Protein AF-A0A0C3FAT4-F1 (afdb_monomer)

Sequence (185 aa):
MATQSPSLSLLIMPFSQPWWWARSAAPLMAAMSAYARTSLLSGPGGTLHTRGQPSISVNASCLSEFSWMNNGKGQSPCVVAAWEEEPCASSTWNIVALPPGFQYDPPNSTEANPCSCSWATYNLFAACTVCQSSTDFVSWGDWQYNCGEFVSDTTYFPSDKNFTLPSETSIPFWAGTNHVERCHF

Secondary structure (DSSP, 8-state):
---PPPPP---PPP----TT----PPPP---------------S-----------EEE-----GGGGGG--TTS--HHHHHHHHHGGG-SS-EEEPPPPTT--PPPP-TTT--TTTTSHHHHHHHHHHHHHTT---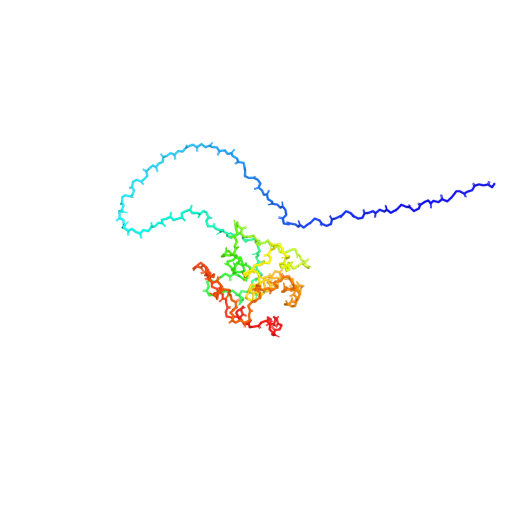---HHHHGGGTGGG--SS-SSSGGGT----TT----HHHHS-TTS----

Radius of gyration: 22.56 Å; Cα contacts (8 Å, |Δi|>4): 245; chains: 1; bounding box: 56×94×41 Å

Nearest PDB structures (foldseek):
  2f1z-assembly1_A  TM=3.822E-01  e=4.609E+00  Homo sapiens

Solvent-accessible surface area (backbone atoms only — not comparable to full-atom values): 11901 Å² total; per-residue (Å²): 143,86,82,82,86,85,82,87,76,89,79,80,80,81,78,86,73,73,89,79,74,79,74,76,79,82,80,91,78,89,83,88,82,90,78,86,76,87,76,89,77,92,74,90,87,73,87,81,73,81,60,86,67,49,41,69,45,72,67,48,65,64,47,77,92,45,55,83,61,32,22,99,83,73,40,45,30,48,54,41,32,36,50,52,36,32,74,70,40,95,44,69,37,74,43,70,58,67,61,88,78,35,57,70,80,54,47,46,80,88,61,41,37,44,33,66,26,11,49,22,36,47,43,18,46,43,46,32,20,44,30,51,75,13,89,48,60,72,51,68,73,64,36,46,64,47,23,70,88,32,50,59,94,85,45,39,52,42,52,92,74,74,47,66,82,54,90,91,59,61,84,38,71,77,29,52,49,71,72,88,56,71,91,79,124

pLDDT: mean 78.16, std 22.48, range [30.03, 97.88]

Foldseek 3Di:
DDDDDDDDDDDDDDDDDDPPPPPDDDDDDDDDDDDDDDDDDDDPDDPPPPPVQAAEAEPQDFDPVLQVCAAPLSHALRRQLQQLCRLVDPHHHYHHHDDEQDFDAAADLVRQALSSQAQLSLLSRQRSCVRSVHPDHDQNCRNCVNNVPSHDPPFNGVVVVVGDGDPSDDRHPLSRDDSPDPNPD

Organism: Piloderma croceum (strain F 1598) (NCBI:txid765440)

Structure (mmCIF, N/CA/C/O backbone):
data_AF-A0A0C3FAT4-F1
#
_entry.id   AF-A0A0C3FAT4-F1
#
loop_
_atom_site.group_PDB
_atom_site.id
_atom_site.type_symbol
_atom_site.label_atom_id
_atom_site.label_alt_id
_atom_site.label_comp_id
_atom_site.label_asym_id
_atom_site.label_entity_id
_atom_site.label_seq_id
_atom_site.pdbx_PDB_ins_code
_atom_site.Cartn_x
_atom_site.Cartn_y
_atom_site.Cartn_z
_atom_site.occupancy
_atom_site.B_iso_or_equiv
_atom_site.auth_seq_id
_atom_site.auth_comp_id
_atom_site.auth_asym_id
_atom_site.auth_atom_id
_atom_site.pdbx_PDB_model_num
ATOM 1 N N . MET A 1 1 ? -42.300 -57.443 -9.303 1.00 44.38 1 MET A N 1
ATOM 2 C CA . MET A 1 1 ? -40.842 -57.207 -9.361 1.00 44.38 1 MET A CA 1
ATOM 3 C C . MET A 1 1 ? -40.567 -56.166 -10.429 1.00 44.38 1 MET A C 1
ATOM 5 O O . MET A 1 1 ? -40.596 -56.509 -11.599 1.00 44.38 1 MET A O 1
ATOM 9 N N . ALA A 1 2 ? -40.406 -54.909 -10.019 1.00 43.62 2 ALA A N 1
ATOM 10 C CA . ALA A 1 2 ? -39.767 -53.830 -10.775 1.00 43.62 2 ALA A CA 1
ATOM 11 C C . ALA A 1 2 ? -39.798 -52.580 -9.884 1.00 43.62 2 ALA A C 1
ATOM 13 O O . ALA A 1 2 ? -40.845 -51.958 -9.733 1.00 43.62 2 ALA A O 1
ATOM 14 N N . THR A 1 3 ? -38.674 -52.234 -9.265 1.00 39.12 3 THR A N 1
ATOM 15 C CA . THR A 1 3 ? -38.480 -50.926 -8.626 1.00 39.12 3 THR A CA 1
ATOM 16 C C . THR A 1 3 ? -37.128 -50.389 -9.066 1.00 39.12 3 THR A C 1
ATOM 18 O O . THR A 1 3 ? -36.115 -51.079 -8.977 1.00 39.12 3 THR A O 1
ATOM 21 N N . GLN A 1 4 ? -37.193 -49.193 -9.640 1.00 40.56 4 GLN A N 1
ATOM 22 C CA . GLN A 1 4 ? -36.189 -48.505 -10.442 1.00 40.56 4 GLN A CA 1
ATOM 23 C C . GLN A 1 4 ? -35.146 -47.797 -9.562 1.00 40.56 4 GLN A C 1
ATOM 25 O O . GLN A 1 4 ? -35.477 -47.304 -8.484 1.00 40.56 4 GLN A O 1
ATOM 30 N N . SER A 1 5 ? -33.906 -47.725 -10.051 1.00 51.53 5 SER A N 1
ATOM 31 C CA . SER A 1 5 ? -32.827 -46.875 -9.525 1.00 51.53 5 SER A CA 1
ATOM 32 C C . SER A 1 5 ? -33.100 -45.386 -9.770 1.00 51.53 5 SER A C 1
ATOM 34 O O . SER A 1 5 ? -33.621 -45.050 -10.834 1.00 51.53 5 SER A O 1
ATOM 36 N N . PRO A 1 6 ? -32.640 -44.472 -8.896 1.00 48.84 6 PRO A N 1
ATOM 37 C CA . PRO A 1 6 ? -32.445 -43.080 -9.266 1.00 48.84 6 PRO A CA 1
ATOM 38 C C . PRO A 1 6 ? -30.981 -42.805 -9.649 1.00 48.84 6 PRO A C 1
ATOM 40 O O . PRO A 1 6 ? -30.046 -43.112 -8.907 1.00 48.84 6 PRO A O 1
ATOM 43 N N . SER A 1 7 ? -30.815 -42.220 -10.836 1.00 45.38 7 SER A N 1
ATOM 44 C CA . SER A 1 7 ? -29.575 -41.645 -11.363 1.00 45.38 7 SER A CA 1
ATOM 45 C C . SER A 1 7 ? -29.059 -40.492 -10.503 1.00 45.38 7 SER A C 1
ATOM 47 O O . SER A 1 7 ? -29.829 -39.639 -10.064 1.00 45.38 7 SER A O 1
ATOM 49 N N . LEU A 1 8 ? -27.732 -40.434 -10.356 1.00 43.28 8 LEU A N 1
ATOM 50 C CA . LEU A 1 8 ? -26.998 -39.259 -9.898 1.00 43.28 8 LEU A CA 1
ATOM 51 C C . LEU A 1 8 ? -27.232 -38.081 -10.854 1.00 43.28 8 LEU A C 1
ATOM 53 O O . LEU A 1 8 ? -26.930 -38.173 -12.044 1.00 43.28 8 LEU A O 1
ATOM 57 N N . SER A 1 9 ? -27.676 -36.948 -10.317 1.00 48.16 9 SER A N 1
ATOM 58 C CA . SER A 1 9 ? -27.546 -35.648 -10.973 1.00 48.16 9 SER A CA 1
ATOM 59 C C . SER A 1 9 ? -26.493 -34.833 -10.232 1.00 48.16 9 SER A C 1
ATOM 61 O O . SER A 1 9 ? -26.724 -34.362 -9.120 1.00 48.16 9 SER A O 1
ATOM 63 N N . LEU A 1 10 ? -25.323 -34.692 -10.864 1.00 43.28 10 LEU A N 1
ATOM 64 C CA . LEU A 1 10 ? -24.366 -33.633 -10.563 1.00 43.28 10 LEU A CA 1
ATOM 65 C C . LEU A 1 10 ? -25.061 -32.284 -10.786 1.00 43.28 10 LEU A C 1
ATOM 67 O O . LEU A 1 10 ? -25.412 -31.956 -11.919 1.00 43.28 10 LEU A O 1
ATOM 71 N N . LEU A 1 11 ? -25.219 -31.494 -9.726 1.00 41.97 11 LEU A N 1
ATOM 72 C CA . LEU A 1 11 ? -25.480 -30.065 -9.849 1.00 41.97 11 LEU A CA 1
ATOM 73 C C . LEU A 1 11 ? -24.164 -29.318 -9.658 1.00 41.97 11 LEU A C 1
ATOM 75 O O . LEU A 1 11 ? -23.594 -29.243 -8.573 1.00 41.97 11 LEU A O 1
ATOM 79 N N . ILE A 1 12 ? -23.693 -28.822 -10.794 1.00 44.69 12 ILE A N 1
ATOM 80 C CA . ILE A 1 12 ? -22.596 -27.885 -10.982 1.00 44.69 12 ILE A CA 1
ATOM 81 C C . ILE A 1 12 ? -22.926 -26.606 -10.201 1.00 44.69 12 ILE A C 1
ATOM 83 O O . ILE A 1 12 ? -23.960 -25.982 -10.440 1.00 44.69 12 ILE A O 1
ATOM 87 N N . MET A 1 13 ? -22.056 -26.221 -9.266 1.00 38.00 13 MET A N 1
ATOM 88 C CA . MET A 1 13 ? -22.108 -24.904 -8.629 1.00 38.00 13 MET A CA 1
ATOM 89 C C . MET A 1 13 ? -21.767 -23.827 -9.671 1.00 38.00 13 MET A C 1
ATOM 91 O O . MET A 1 13 ? -20.767 -23.976 -10.380 1.00 38.00 13 MET A O 1
ATOM 95 N N . PRO A 1 14 ? -22.552 -22.744 -9.797 1.00 43.31 14 PRO A N 1
ATOM 96 C CA . PRO A 1 14 ? -22.180 -21.641 -10.660 1.00 43.31 14 PRO A CA 1
ATOM 97 C C . PRO A 1 14 ? -21.071 -20.817 -9.994 1.00 43.31 14 PRO A C 1
ATOM 99 O O . PRO A 1 14 ? -21.211 -20.341 -8.872 1.00 43.31 14 PRO A O 1
ATOM 102 N N . PHE A 1 15 ? -19.971 -20.697 -10.732 1.00 40.50 15 PHE A N 1
ATOM 103 C CA . PHE A 1 15 ? -18.922 -19.683 -10.673 1.00 40.50 15 PHE A CA 1
ATOM 104 C C . PHE A 1 15 ? -19.215 -18.473 -9.769 1.00 40.50 15 PHE A C 1
ATOM 106 O O . PHE A 1 15 ? -20.064 -17.634 -10.075 1.00 40.50 15 PHE A O 1
ATOM 113 N N . SER A 1 16 ? -18.409 -18.349 -8.716 1.00 43.66 16 SER A N 1
ATOM 114 C CA . SER A 1 16 ? -18.110 -17.104 -8.015 1.00 43.66 16 SER A CA 1
ATOM 115 C C . SER A 1 16 ? -17.660 -16.040 -9.020 1.00 43.66 16 SER A C 1
ATOM 117 O O . SER A 1 16 ? -16.562 -16.114 -9.571 1.00 43.66 16 SER A O 1
ATOM 119 N N . GLN A 1 17 ? -18.528 -15.071 -9.290 1.00 38.16 17 GLN A N 1
ATOM 120 C CA . GLN A 1 17 ? -18.185 -13.879 -10.057 1.00 38.16 17 GLN A CA 1
ATOM 121 C C . GLN A 1 17 ? -17.366 -12.943 -9.149 1.00 38.16 17 GLN A C 1
ATOM 123 O O . GLN A 1 17 ? -17.866 -12.584 -8.080 1.00 38.16 17 GLN A O 1
ATOM 128 N N . PRO A 1 18 ? -16.145 -12.532 -9.529 1.00 42.38 18 PRO A N 1
ATOM 129 C CA . PRO A 1 18 ? -15.399 -11.518 -8.793 1.00 42.38 18 PRO A CA 1
ATOM 130 C C . PRO A 1 18 ? -16.159 -10.190 -8.825 1.00 42.38 18 PRO A C 1
ATOM 132 O O . PRO A 1 18 ? -16.583 -9.735 -9.881 1.00 42.38 18 PRO A O 1
ATOM 135 N N . TRP A 1 19 ? -16.350 -9.546 -7.683 1.00 45.94 19 TRP A N 1
ATOM 136 C CA . TRP A 1 19 ? -17.193 -8.353 -7.512 1.00 45.94 19 TRP A CA 1
ATOM 137 C C . TRP A 1 19 ? -16.618 -7.064 -8.142 1.00 45.94 19 TRP A C 1
ATOM 139 O O . TRP A 1 19 ? -17.183 -5.987 -7.969 1.00 45.94 19 TRP A O 1
ATOM 149 N N . TRP A 1 20 ? -15.548 -7.155 -8.937 1.00 50.25 20 TRP A N 1
ATOM 150 C CA . TRP A 1 20 ? -14.913 -6.022 -9.616 1.00 50.25 20 TRP A CA 1
ATOM 151 C C . TRP A 1 20 ? -15.420 -5.744 -11.050 1.00 50.25 20 TRP A C 1
ATOM 153 O O . TRP A 1 20 ? -14.941 -4.811 -11.693 1.00 50.25 20 TRP A O 1
ATOM 163 N N . TRP A 1 21 ? -16.423 -6.467 -11.576 1.00 41.00 21 TRP A N 1
ATOM 164 C CA . TRP A 1 21 ? -16.933 -6.227 -12.946 1.00 41.00 21 TRP A CA 1
ATOM 165 C C . TRP A 1 21 ? -17.935 -5.070 -13.109 1.00 41.00 21 TRP A C 1
ATOM 167 O O . TRP A 1 21 ? -18.478 -4.898 -14.201 1.00 41.00 21 TRP A O 1
ATOM 177 N N . ALA A 1 22 ? -18.147 -4.201 -12.117 1.00 30.03 22 ALA A N 1
ATOM 178 C CA . ALA A 1 22 ? -18.966 -2.997 -12.306 1.00 30.03 22 ALA A CA 1
ATOM 179 C C . ALA A 1 22 ? -18.225 -1.900 -13.110 1.00 30.03 22 ALA A C 1
ATOM 181 O O . ALA A 1 22 ? -18.013 -0.782 -12.646 1.00 30.03 22 ALA A O 1
ATOM 182 N N . ARG A 1 23 ? -17.850 -2.205 -14.361 1.00 42.22 23 ARG A N 1
ATOM 183 C CA . ARG A 1 23 ? -17.560 -1.202 -15.393 1.00 42.22 23 ARG A CA 1
ATOM 184 C C . ARG A 1 23 ? -18.874 -0.511 -15.751 1.00 42.22 23 ARG A C 1
ATOM 186 O O . ARG A 1 23 ? -19.615 -0.976 -16.614 1.00 42.22 23 ARG A O 1
ATOM 193 N N . SER A 1 24 ? -19.168 0.606 -15.097 1.00 44.22 24 SER A N 1
ATOM 194 C CA . SER A 1 24 ? -20.259 1.481 -15.524 1.00 44.22 24 SER A CA 1
ATOM 195 C C . SER A 1 24 ? -19.882 2.153 -16.843 1.00 44.22 24 SER A C 1
ATOM 197 O O . SER A 1 24 ? -19.027 3.035 -16.896 1.00 44.22 24 SER A O 1
ATOM 199 N N . ALA A 1 25 ? -20.533 1.715 -17.919 1.00 38.47 25 ALA A N 1
ATOM 200 C CA . ALA A 1 25 ? -20.620 2.453 -19.167 1.00 38.47 25 ALA A CA 1
ATOM 201 C C . ALA A 1 25 ? -21.249 3.834 -18.901 1.00 38.47 25 ALA A C 1
ATOM 203 O O . ALA A 1 25 ? -22.346 3.931 -18.351 1.00 38.47 25 ALA A O 1
ATOM 204 N N . ALA A 1 26 ? -20.551 4.904 -19.280 1.00 38.25 26 ALA A N 1
ATOM 205 C CA . ALA A 1 26 ? -21.067 6.267 -19.215 1.00 38.25 26 ALA A CA 1
ATOM 206 C C . ALA A 1 26 ? -22.167 6.483 -20.276 1.00 38.25 26 ALA A C 1
ATOM 208 O O . ALA A 1 26 ? -21.950 6.128 -21.439 1.00 38.25 26 ALA A O 1
ATOM 209 N N . PRO A 1 27 ? -23.318 7.102 -19.948 1.00 40.22 27 PRO A N 1
ATOM 210 C CA . PRO A 1 27 ? -24.243 7.571 -20.964 1.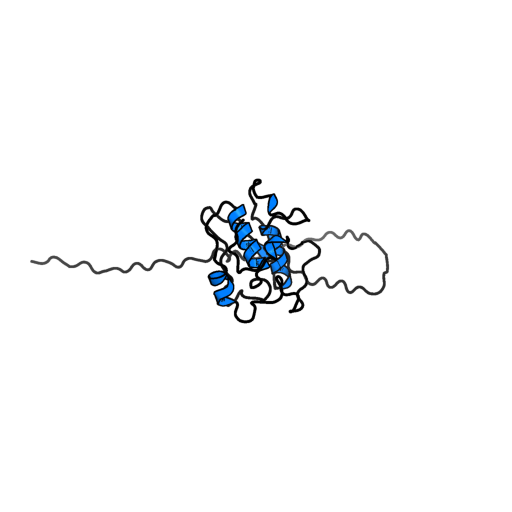00 40.22 27 PRO A CA 1
ATOM 211 C C . PRO A 1 27 ? -23.819 8.951 -21.490 1.00 40.22 27 PRO A C 1
ATOM 213 O O . PRO A 1 27 ? -23.618 9.906 -20.741 1.00 40.22 27 PRO A O 1
ATOM 216 N N . LEU A 1 28 ? -23.719 9.036 -22.816 1.00 45.72 28 LEU A N 1
ATOM 217 C CA . LEU A 1 28 ? -23.699 10.265 -23.606 1.00 45.72 28 LEU A CA 1
ATOM 218 C C . LEU A 1 28 ? -24.973 11.085 -23.345 1.00 45.72 28 LEU A C 1
ATOM 220 O O . LEU A 1 28 ? -26.054 10.634 -23.713 1.00 45.72 28 LEU A O 1
ATOM 224 N N . MET A 1 29 ? -24.849 12.312 -22.830 1.00 45.53 29 MET A N 1
ATOM 225 C CA . MET A 1 29 ? -25.779 13.400 -23.159 1.00 45.53 29 MET A CA 1
ATOM 226 C C . MET A 1 29 ? -25.046 14.741 -23.236 1.00 45.53 29 MET A C 1
ATOM 228 O O . MET A 1 29 ? -24.366 15.172 -22.310 1.00 45.53 29 MET A O 1
ATOM 232 N N . ALA A 1 30 ? -25.205 15.381 -24.389 1.00 40.12 30 ALA A N 1
ATOM 233 C CA . ALA A 1 30 ? -24.791 16.739 -24.688 1.00 40.12 30 ALA A CA 1
ATOM 234 C C . ALA A 1 30 ? -25.774 17.766 -24.100 1.00 40.12 30 ALA A C 1
ATOM 236 O O . ALA A 1 30 ? -26.975 17.520 -24.121 1.00 40.12 30 ALA A O 1
ATOM 237 N N . ALA A 1 31 ? -25.282 18.941 -23.693 1.00 38.25 31 ALA A N 1
ATOM 238 C CA . ALA A 1 31 ? -25.793 20.247 -24.138 1.00 38.25 31 ALA A CA 1
ATOM 239 C C . ALA A 1 31 ? -24.945 21.402 -23.572 1.00 38.25 31 ALA A C 1
ATOM 241 O O . ALA A 1 31 ? -24.415 21.348 -22.468 1.00 38.25 31 ALA A O 1
ATOM 242 N N . MET A 1 32 ? -24.814 22.436 -24.395 1.00 45.94 32 MET A N 1
ATOM 243 C CA . MET A 1 32 ? -23.936 23.598 -24.284 1.00 45.94 32 MET A CA 1
ATOM 244 C C . MET A 1 32 ? -24.373 24.600 -23.205 1.00 45.94 32 MET A C 1
ATOM 246 O O . MET A 1 32 ? -25.559 24.886 -23.082 1.00 45.94 32 MET A O 1
ATOM 250 N N . SER A 1 33 ? -23.411 25.270 -22.561 1.00 47.31 33 SER A N 1
ATOM 251 C CA . SER A 1 33 ? -23.498 26.724 -22.355 1.00 47.31 33 SER A CA 1
ATOM 252 C C . SER A 1 33 ? -22.109 27.311 -22.101 1.00 47.31 33 SER A C 1
ATOM 254 O O . SER A 1 33 ? -21.455 27.020 -21.100 1.00 47.31 33 SER A O 1
ATOM 256 N N . ALA A 1 34 ? -21.634 28.099 -23.063 1.00 47.19 34 ALA A N 1
ATOM 257 C CA . ALA A 1 34 ? -20.355 28.782 -23.011 1.00 47.19 34 ALA A CA 1
ATOM 258 C C . ALA A 1 34 ? -20.483 30.066 -22.182 1.00 47.19 34 ALA A C 1
ATOM 260 O O . ALA A 1 34 ? -21.136 31.016 -22.605 1.00 47.19 34 ALA A O 1
ATOM 261 N N . TYR A 1 35 ? -19.780 30.130 -21.054 1.00 50.53 35 TYR A N 1
ATOM 262 C CA . TYR A 1 35 ? -19.329 31.402 -20.498 1.00 50.53 35 TYR A CA 1
ATOM 263 C C . TYR A 1 35 ? -17.808 31.419 -20.546 1.00 50.53 35 TYR A C 1
ATOM 265 O O . TYR A 1 35 ? -17.122 30.914 -19.660 1.00 50.53 35 TYR A O 1
A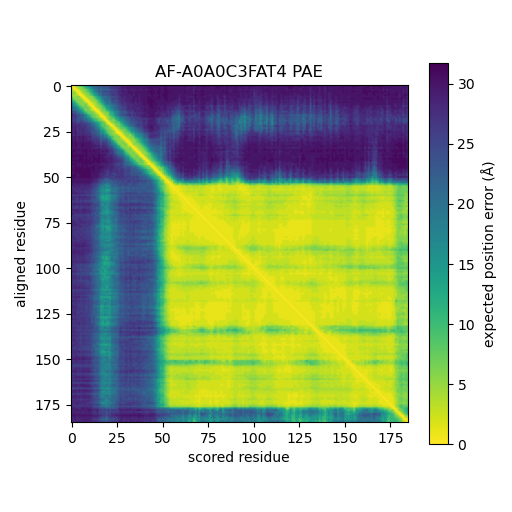TOM 273 N N . ALA A 1 36 ? -17.285 31.994 -21.627 1.00 42.69 36 ALA A N 1
ATOM 274 C CA . ALA A 1 36 ? -15.886 32.360 -21.724 1.00 42.69 36 ALA A CA 1
ATOM 275 C C . ALA A 1 36 ? -15.596 33.431 -20.662 1.00 42.69 36 ALA A C 1
ATOM 277 O O . ALA A 1 36 ? -15.994 34.586 -20.806 1.00 42.69 36 ALA A O 1
ATOM 278 N N . ARG A 1 37 ? -14.911 33.052 -19.580 1.00 54.81 37 ARG A N 1
ATOM 279 C CA . ARG A 1 37 ? -14.170 34.013 -18.765 1.00 54.81 37 ARG A CA 1
ATOM 280 C C . ARG A 1 37 ? -12.754 34.072 -19.310 1.00 54.81 37 ARG A C 1
ATOM 282 O O . ARG A 1 37 ? -11.965 33.148 -19.153 1.00 54.81 37 ARG A O 1
ATOM 289 N N . THR A 1 38 ? -12.476 35.164 -20.004 1.00 47.56 38 THR A N 1
ATOM 290 C CA . THR A 1 38 ? -11.148 35.594 -20.419 1.00 47.56 38 THR A CA 1
ATOM 291 C C . THR A 1 38 ? -10.280 35.791 -19.179 1.00 47.56 38 THR A C 1
ATOM 293 O O . THR A 1 38 ? -10.395 36.794 -18.479 1.00 47.56 38 THR A O 1
ATOM 296 N N . SER A 1 39 ? -9.385 34.843 -18.919 1.00 52.44 39 SER A N 1
ATOM 297 C CA . SER A 1 39 ? -8.216 35.061 -18.072 1.00 52.44 39 SER A CA 1
ATOM 298 C C . SER A 1 39 ? -6.985 34.951 -18.959 1.00 52.44 39 SER A C 1
ATOM 300 O O . SER A 1 39 ? -6.446 33.877 -19.200 1.00 52.44 39 SER A O 1
ATOM 302 N N . LEU A 1 40 ? -6.592 36.102 -19.502 1.00 53.81 40 LEU A N 1
ATOM 303 C CA . LEU A 1 40 ? -5.251 36.329 -20.019 1.00 53.81 40 LEU A CA 1
ATOM 304 C C . LEU A 1 40 ? -4.292 36.220 -18.836 1.00 53.81 40 LEU A C 1
ATOM 306 O O . LEU A 1 40 ? -4.445 36.998 -17.904 1.00 53.81 40 LEU A O 1
ATOM 310 N N . LEU A 1 41 ? -3.329 35.303 -18.887 1.00 47.97 41 LEU A N 1
ATOM 311 C CA . LEU A 1 41 ? -1.999 35.474 -18.298 1.00 47.97 41 LEU A CA 1
ATOM 312 C C . LEU A 1 41 ? -1.060 34.457 -18.955 1.00 47.97 41 LEU A C 1
ATOM 314 O O . LEU A 1 41 ? -1.120 33.253 -18.722 1.00 47.97 41 LEU A O 1
ATOM 318 N N . SER A 1 42 ? -0.232 34.988 -19.846 1.00 54.62 42 SER A N 1
ATOM 319 C CA . SER A 1 42 ? 0.831 34.300 -20.562 1.00 54.62 42 SER A CA 1
ATOM 320 C C . SER A 1 42 ? 1.964 33.932 -19.599 1.00 54.62 42 SER A C 1
ATOM 322 O O . SER A 1 42 ? 2.556 34.817 -18.986 1.00 54.62 42 SER A O 1
ATOM 324 N N . GLY A 1 43 ? 2.301 32.646 -19.507 1.00 49.75 43 GLY A N 1
ATOM 325 C CA . GLY A 1 43 ? 3.544 32.152 -18.912 1.00 49.75 43 GLY A CA 1
ATOM 326 C C . GLY A 1 43 ? 4.243 31.210 -19.900 1.00 49.75 43 GLY A C 1
ATOM 327 O O . GLY A 1 43 ? 3.557 30.402 -20.531 1.00 49.75 43 GLY A O 1
ATOM 328 N N . PRO A 1 44 ? 5.567 31.310 -20.109 1.00 56.88 44 PRO A N 1
ATOM 329 C CA . PRO A 1 44 ? 6.266 30.461 -21.060 1.00 56.88 44 PRO A CA 1
ATOM 330 C C . PRO A 1 44 ? 6.593 29.104 -20.422 1.00 56.88 44 PRO A C 1
ATOM 332 O O . PRO A 1 44 ? 7.208 29.043 -19.363 1.00 56.88 44 PRO A O 1
ATOM 335 N N . GLY A 1 45 ? 6.230 28.018 -21.107 1.00 51.47 45 GLY A N 1
ATOM 336 C CA . GLY A 1 45 ? 6.855 26.708 -20.899 1.00 51.47 45 GLY A CA 1
ATOM 337 C C . GLY A 1 45 ? 6.252 25.831 -19.802 1.00 51.47 45 GLY A C 1
ATOM 338 O O . GLY A 1 45 ? 6.958 25.405 -18.897 1.00 51.47 45 GLY A O 1
ATOM 339 N N . GLY A 1 46 ? 4.972 25.487 -19.925 1.00 42.44 46 GLY A N 1
ATOM 340 C CA . GLY A 1 46 ? 4.392 24.348 -19.220 1.00 42.44 46 GLY A CA 1
ATOM 341 C C . GLY A 1 46 ? 3.399 23.650 -20.132 1.00 42.44 46 GLY A C 1
ATOM 342 O O . GLY A 1 46 ? 2.303 24.155 -20.358 1.00 42.44 46 GLY A O 1
ATOM 343 N N . THR A 1 47 ? 3.788 22.517 -20.710 1.00 44.06 47 THR A N 1
ATOM 344 C CA . THR A 1 47 ? 2.870 21.641 -21.437 1.00 44.06 47 THR A CA 1
ATOM 345 C C . THR A 1 47 ? 1.834 21.142 -20.429 1.00 44.06 47 THR A C 1
ATOM 347 O O . THR A 1 47 ? 2.131 20.249 -19.641 1.00 44.06 47 THR A O 1
ATOM 350 N N . LEU A 1 48 ? 0.634 21.734 -20.401 1.00 46.38 48 LEU A N 1
ATOM 351 C CA . LEU A 1 48 ? -0.500 21.161 -19.677 1.00 46.38 48 LEU A CA 1
ATOM 352 C C . LEU A 1 48 ? -0.884 19.879 -20.415 1.00 46.38 48 LEU A C 1
ATOM 354 O O . LEU A 1 48 ? -1.695 19.883 -21.340 1.00 46.38 48 LEU A O 1
ATOM 358 N N . HIS A 1 49 ? -0.246 18.779 -20.039 1.00 43.78 49 HIS A N 1
ATOM 359 C CA . HIS A 1 49 ? -0.599 17.462 -20.525 1.00 43.78 49 HIS A CA 1
ATOM 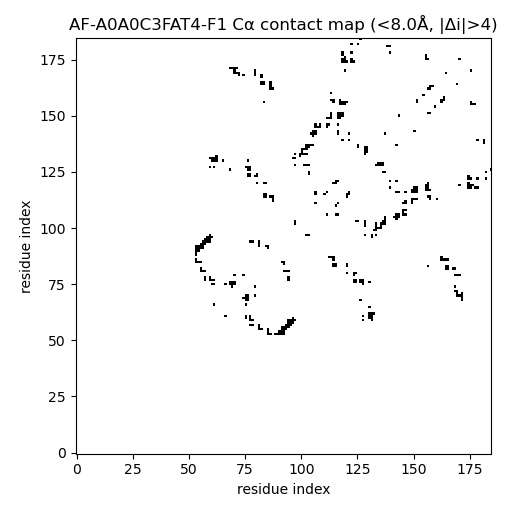360 C C . HIS A 1 49 ? -1.857 17.033 -19.781 1.00 43.78 49 HIS A C 1
ATOM 362 O O . HIS A 1 49 ? -1.795 16.291 -18.810 1.00 43.78 49 HIS A O 1
ATOM 368 N N . THR A 1 50 ? -3.024 17.509 -20.216 1.00 48.09 50 THR A N 1
ATOM 369 C CA . THR A 1 50 ? -4.312 16.946 -19.786 1.00 48.09 50 THR A CA 1
ATOM 370 C C . THR A 1 50 ? -4.517 15.597 -20.484 1.00 48.09 50 THR A C 1
ATOM 372 O O . THR A 1 50 ? -5.481 15.375 -21.209 1.00 48.09 50 THR A O 1
ATOM 375 N N . ARG A 1 51 ? -3.580 14.660 -20.296 1.00 52.06 51 ARG A N 1
ATOM 376 C CA . ARG A 1 51 ? -3.973 13.253 -20.279 1.00 52.06 51 ARG A CA 1
ATOM 377 C C . ARG A 1 51 ? -4.807 13.119 -19.019 1.00 52.06 51 ARG A C 1
ATOM 379 O O . ARG A 1 51 ? -4.362 13.594 -17.980 1.00 52.06 51 ARG A O 1
ATOM 386 N N . GLY A 1 52 ? -6.022 12.581 -19.124 1.00 54.78 52 GLY A N 1
ATOM 387 C CA . GLY A 1 52 ? -6.813 12.258 -17.940 1.00 54.78 52 GLY A CA 1
ATOM 388 C C . GLY A 1 52 ? -5.927 11.428 -17.025 1.00 54.78 52 GLY A C 1
ATOM 389 O O . GLY A 1 52 ? -5.615 10.290 -17.370 1.00 54.78 52 GLY A O 1
ATOM 390 N N . GLN A 1 53 ? -5.407 12.051 -15.966 1.00 57.19 53 GLN A N 1
ATOM 391 C CA . GLN A 1 53 ? -4.545 11.344 -15.041 1.00 57.19 53 GLN A CA 1
ATOM 392 C C . GLN A 1 53 ? -5.381 10.229 -14.426 1.00 57.19 53 GLN A C 1
ATOM 394 O O . GLN A 1 53 ? -6.589 10.429 -14.216 1.00 57.19 53 GLN A O 1
ATOM 399 N N . PRO A 1 54 ? -4.779 9.055 -14.191 1.00 70.94 54 PRO A N 1
ATOM 400 C CA . PRO A 1 54 ? -5.410 8.067 -13.346 1.00 70.94 54 PRO A CA 1
ATOM 401 C C . PRO A 1 54 ? -5.880 8.772 -12.065 1.00 70.94 54 PRO A C 1
ATOM 403 O O . PRO A 1 54 ? -5.228 9.654 -11.511 1.00 70.94 54 PRO A O 1
ATOM 406 N N . SER A 1 55 ? -7.121 8.506 -11.692 1.00 88.00 55 SER A N 1
ATOM 407 C CA . SER A 1 55 ? -7.730 9.079 -10.498 1.00 88.00 55 SER A CA 1
ATOM 408 C C . SER A 1 55 ? -7.966 7.973 -9.490 1.00 88.00 55 SER A C 1
ATOM 410 O O . SER A 1 55 ? -7.952 6.792 -9.833 1.00 88.00 55 SER A O 1
ATOM 412 N N . ILE A 1 56 ? -8.219 8.344 -8.244 1.00 94.44 56 ILE A N 1
ATOM 413 C CA . ILE A 1 56 ? -8.627 7.385 -7.224 1.00 94.44 56 ILE A CA 1
ATOM 414 C C . ILE A 1 56 ? -10.113 7.550 -6.908 1.00 94.44 56 ILE A C 1
ATOM 416 O O . ILE A 1 56 ? -10.658 8.656 -6.944 1.00 94.44 56 ILE A O 1
ATOM 420 N N . SER A 1 57 ? -10.772 6.449 -6.568 1.00 95.81 57 SER A N 1
ATOM 421 C CA . SER A 1 57 ? -12.108 6.432 -5.979 1.00 95.81 57 SER A CA 1
ATOM 422 C C . SER A 1 57 ? -12.093 5.531 -4.754 1.00 95.81 57 SER A C 1
ATOM 424 O O . SER A 1 57 ? -11.752 4.354 -4.847 1.00 95.81 57 SER A O 1
ATOM 426 N N . VAL A 1 58 ? -12.434 6.076 -3.589 1.00 96.75 58 VAL A N 1
ATOM 427 C CA . VAL A 1 58 ? -12.360 5.343 -2.320 1.00 96.75 58 VAL A CA 1
ATOM 428 C C . VAL A 1 58 ? -13.691 5.468 -1.597 1.00 96.75 58 VAL A C 1
ATOM 430 O O . VAL A 1 58 ? -14.112 6.568 -1.251 1.00 96.75 58 VAL A O 1
ATOM 433 N N . ASN A 1 59 ? -14.354 4.332 -1.384 1.00 96.12 59 ASN A N 1
ATOM 434 C CA . ASN A 1 59 ? -15.580 4.218 -0.585 1.00 96.12 59 ASN A CA 1
ATOM 435 C C . ASN A 1 59 ? -15.329 3.462 0.738 1.00 96.12 59 ASN A C 1
ATOM 437 O O . ASN A 1 59 ? -16.185 3.408 1.616 1.00 96.12 59 ASN A O 1
ATOM 441 N N . ALA A 1 60 ? -14.137 2.889 0.912 1.00 95.81 60 ALA A N 1
ATOM 442 C CA . ALA A 1 60 ? -13.727 2.297 2.178 1.00 95.81 60 ALA A CA 1
ATOM 443 C C . ALA A 1 60 ? -13.547 3.376 3.257 1.00 95.81 60 ALA A C 1
ATOM 445 O O . ALA A 1 60 ? -12.822 4.356 3.069 1.00 95.81 60 ALA A O 1
ATOM 446 N N . SER A 1 61 ? -14.201 3.177 4.400 1.00 94.44 61 SER A N 1
ATOM 447 C CA . SER A 1 61 ? -14.126 4.066 5.561 1.00 94.44 61 SER A CA 1
ATOM 448 C C . SER A 1 61 ? -13.571 3.303 6.755 1.00 94.44 61 SER A C 1
ATOM 450 O O . SER A 1 61 ? -14.042 2.212 7.061 1.00 94.44 61 SER A O 1
ATOM 452 N N . CYS A 1 62 ? -12.586 3.882 7.435 1.00 95.69 62 CYS A N 1
ATOM 453 C CA . CYS A 1 62 ? -12.029 3.298 8.652 1.00 95.69 62 CYS A CA 1
ATOM 454 C C . CYS A 1 62 ? -12.843 3.709 9.882 1.00 95.69 62 CYS A C 1
ATOM 456 O O . CYS A 1 62 ? -13.335 4.839 9.956 1.00 95.69 62 CYS A O 1
ATOM 458 N N . LEU A 1 63 ? -12.928 2.817 10.870 1.00 95.56 63 LEU A N 1
ATOM 459 C CA . LEU A 1 63 ? -13.486 3.150 12.178 1.00 95.56 63 LEU A CA 1
ATOM 460 C C . LEU A 1 63 ? -12.583 4.151 12.915 1.00 95.56 63 LEU A C 1
ATOM 462 O O . LEU A 1 63 ? -11.366 4.198 12.713 1.00 95.56 63 LEU A O 1
ATOM 466 N N . SER A 1 64 ? -13.189 4.978 13.767 1.00 95.44 64 SER A N 1
ATOM 467 C CA . SER A 1 64 ? -12.516 6.111 14.417 1.00 95.44 64 SER A CA 1
ATOM 468 C C . SER A 1 64 ? -11.335 5.710 15.302 1.00 95.44 64 SER A C 1
ATOM 470 O O . SER A 1 64 ? -10.359 6.447 15.397 1.00 95.44 64 SER A O 1
ATOM 472 N N . GLU A 1 65 ? -11.395 4.534 15.917 1.00 95.25 65 GLU A N 1
ATOM 473 C CA . GLU A 1 65 ? -10.344 3.964 16.759 1.00 95.25 65 GLU A CA 1
ATOM 474 C C . GLU A 1 65 ? -9.054 3.657 15.986 1.00 95.25 65 GLU A C 1
ATOM 476 O O . GLU A 1 65 ? -7.995 3.549 16.598 1.00 95.25 65 GLU A O 1
ATOM 481 N N . PHE A 1 66 ? -9.112 3.588 14.651 1.00 95.12 66 PHE A N 1
ATOM 482 C CA . PHE A 1 66 ? -7.956 3.384 13.776 1.00 95.12 66 PHE A CA 1
ATOM 483 C C . PHE A 1 66 ? -7.392 4.688 13.203 1.00 95.12 66 PHE A C 1
ATOM 485 O O . PHE A 1 66 ? -6.540 4.656 12.317 1.00 95.12 66 PHE A O 1
ATOM 492 N N . SER A 1 67 ? -7.805 5.857 13.709 1.00 95.56 67 SER A N 1
ATOM 493 C CA . SER A 1 67 ? -7.294 7.152 13.232 1.00 95.56 67 SER A CA 1
ATOM 494 C C . SER A 1 67 ? -5.780 7.311 13.396 1.00 95.56 67 SER A C 1
ATOM 496 O O . SER A 1 67 ? -5.170 8.126 12.708 1.00 95.56 67 SER A O 1
ATOM 498 N N . TRP A 1 68 ? -5.164 6.551 14.305 1.00 93.62 68 TRP A N 1
ATOM 499 C CA . TRP A 1 68 ? -3.713 6.517 14.492 1.00 93.62 68 TRP A CA 1
ATOM 500 C C . TRP A 1 68 ? -2.967 5.953 13.271 1.00 93.62 68 TRP A C 1
ATOM 502 O O . TRP A 1 68 ? -1.785 6.246 13.102 1.00 93.62 68 TRP A O 1
ATOM 512 N N . MET A 1 69 ? -3.647 5.192 12.403 1.00 94.94 69 MET A N 1
ATOM 513 C CA . MET A 1 69 ? -3.081 4.670 11.156 1.00 94.94 69 MET A CA 1
ATOM 514 C C . MET A 1 69 ? -3.040 5.720 10.037 1.00 94.94 69 MET A C 1
ATOM 516 O O . MET A 1 69 ? -2.436 5.475 8.992 1.00 94.94 69 MET A O 1
ATOM 520 N N . ASN A 1 70 ? -3.677 6.880 10.221 1.00 96.75 70 ASN A N 1
ATOM 521 C CA . ASN A 1 70 ? -3.707 7.914 9.195 1.00 96.75 70 ASN A CA 1
ATOM 522 C C . ASN A 1 70 ? -2.299 8.451 8.903 1.00 96.75 70 ASN A C 1
ATOM 524 O O . ASN A 1 70 ? -1.454 8.574 9.792 1.00 96.75 70 ASN A O 1
ATOM 528 N N . ASN A 1 71 ? -2.051 8.826 7.649 1.00 97.00 71 ASN A N 1
ATOM 529 C CA . ASN A 1 71 ? -0.798 9.481 7.285 1.00 97.00 71 ASN A CA 1
ATOM 530 C C . ASN A 1 71 ? -0.737 10.940 7.778 1.00 97.00 71 ASN A C 1
ATOM 532 O O . ASN A 1 71 ? -1.697 11.496 8.316 1.00 97.00 71 ASN A O 1
ATOM 536 N N . GLY A 1 72 ? 0.392 11.610 7.521 1.00 96.44 72 GLY A N 1
ATOM 537 C CA . GLY A 1 72 ? 0.600 13.018 7.887 1.00 96.44 72 GLY A CA 1
ATOM 538 C C . GLY A 1 72 ? -0.345 14.021 7.203 1.00 96.44 72 GLY A C 1
ATOM 539 O O . GLY A 1 72 ? -0.338 15.196 7.559 1.00 96.44 72 GLY A O 1
ATOM 540 N N . LYS A 1 73 ? -1.158 13.577 6.237 1.00 96.81 73 LYS A N 1
ATOM 541 C CA . LYS A 1 73 ? -2.203 14.365 5.567 1.00 96.81 73 LYS A CA 1
ATOM 542 C C . LYS A 1 73 ? -3.614 14.036 6.075 1.00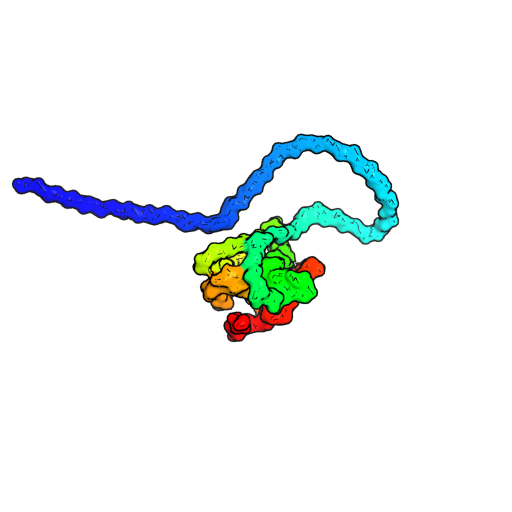 96.81 73 LYS A C 1
ATOM 544 O O . LYS A 1 73 ? -4.586 14.546 5.525 1.00 96.81 73 LYS A O 1
ATOM 549 N N . GLY A 1 74 ? -3.742 13.200 7.107 1.00 96.50 74 GLY A N 1
ATOM 550 C CA . GLY A 1 74 ? -5.031 12.789 7.667 1.00 96.50 74 GLY A CA 1
ATOM 551 C C . GLY A 1 74 ? -5.802 11.799 6.791 1.00 96.50 74 GLY A C 1
ATOM 552 O O . GLY A 1 74 ? -7.008 11.649 6.965 1.00 96.50 74 GLY A O 1
ATOM 553 N N . GLN A 1 75 ? -5.135 11.140 5.843 1.00 97.62 75 GLN A N 1
ATOM 554 C CA . GLN A 1 75 ? -5.739 10.136 4.972 1.00 97.62 75 GLN A CA 1
ATOM 555 C C . GLN A 1 75 ? -5.665 8.763 5.630 1.00 97.62 75 GLN A C 1
ATOM 557 O O . GLN A 1 75 ? -4.637 8.406 6.207 1.00 97.62 75 GLN A O 1
ATOM 562 N N . SER A 1 76 ? -6.746 7.995 5.515 1.00 97.75 76 SER A N 1
ATOM 563 C CA . SER A 1 76 ? -6.799 6.625 6.017 1.00 97.75 76 SER A CA 1
ATOM 564 C C . SER A 1 76 ? -5.895 5.685 5.213 1.00 97.75 76 SER A C 1
ATOM 566 O O . SER A 1 76 ? -5.593 5.987 4.055 1.00 97.75 76 SER A O 1
ATOM 568 N N . PRO A 1 77 ? -5.519 4.512 5.758 1.00 97.25 77 PRO A N 1
ATOM 569 C CA . PRO A 1 77 ? -4.751 3.511 5.016 1.00 97.25 77 PRO A CA 1
ATOM 570 C C . PRO A 1 77 ? -5.373 3.148 3.666 1.00 97.25 77 PRO A C 1
ATOM 572 O O . PRO A 1 77 ? -4.663 3.014 2.679 1.00 97.25 77 PRO A O 1
ATOM 575 N N . CYS A 1 78 ? -6.706 3.087 3.596 1.00 97.88 78 CYS A N 1
ATOM 576 C CA . CYS A 1 78 ? -7.438 2.848 2.355 1.00 97.88 78 CYS A CA 1
ATOM 577 C C . CYS A 1 78 ? -7.218 3.951 1.317 1.00 97.88 78 CYS A C 1
ATOM 579 O O . CYS A 1 78 ? -7.034 3.675 0.140 1.00 97.88 78 CYS A O 1
ATOM 581 N N . VAL A 1 79 ? -7.224 5.217 1.735 1.00 97.88 79 VAL A N 1
ATOM 582 C CA . VAL A 1 79 ? -6.983 6.333 0.812 1.00 97.88 79 VAL A CA 1
ATOM 583 C C . VAL A 1 79 ? -5.534 6.338 0.335 1.00 97.88 79 VAL A C 1
ATOM 585 O O . VAL A 1 79 ? -5.285 6.566 -0.846 1.00 97.88 79 VAL A O 1
ATOM 588 N N . VAL A 1 80 ? -4.581 6.060 1.225 1.00 97.88 80 VAL A N 1
ATOM 589 C CA . VAL A 1 80 ? -3.160 6.010 0.859 1.00 97.88 80 VAL A CA 1
ATOM 590 C C . VAL A 1 80 ? -2.871 4.831 -0.073 1.00 97.88 80 VAL A C 1
ATOM 592 O O . VAL A 1 80 ? -2.179 5.039 -1.062 1.00 97.88 80 VAL A O 1
ATOM 595 N N . ALA A 1 81 ? -3.463 3.651 0.160 1.00 97.00 81 ALA A N 1
ATOM 596 C CA . ALA A 1 81 ? -3.340 2.494 -0.734 1.00 97.00 81 ALA A CA 1
ATOM 597 C C . ALA A 1 81 ? -3.764 2.841 -2.167 1.00 97.00 81 ALA A C 1
ATOM 599 O O . ALA A 1 81 ? -3.061 2.525 -3.121 1.00 97.00 81 ALA A O 1
ATOM 600 N N . ALA A 1 82 ? -4.883 3.558 -2.331 1.00 96.94 82 ALA A N 1
ATOM 601 C CA . ALA A 1 82 ? -5.334 3.959 -3.659 1.00 96.94 82 ALA A CA 1
ATOM 602 C C . ALA A 1 82 ? -4.349 4.911 -4.348 1.00 96.94 82 ALA A C 1
ATOM 604 O O . ALA A 1 82 ? -4.136 4.812 -5.554 1.00 96.94 82 ALA A O 1
ATOM 605 N N . TRP A 1 83 ? -3.754 5.832 -3.588 1.00 97.12 83 TRP A N 1
ATOM 606 C CA . TRP A 1 83 ? -2.747 6.741 -4.122 1.00 97.12 83 TRP A CA 1
ATOM 607 C C . TRP A 1 83 ? -1.413 6.065 -4.442 1.00 97.12 83 TRP A C 1
ATOM 609 O O . TRP A 1 83 ? -0.696 6.567 -5.301 1.00 97.12 83 TRP A O 1
ATOM 619 N N . GLU A 1 84 ? -1.056 4.972 -3.768 1.00 95.88 84 GLU A N 1
ATOM 620 C CA . GLU A 1 84 ? 0.140 4.198 -4.116 1.00 95.88 84 GLU A CA 1
ATOM 621 C C . GLU A 1 84 ? -0.031 3.389 -5.403 1.00 95.88 84 GLU A C 1
ATOM 623 O O . GLU A 1 84 ? 0.945 3.194 -6.118 1.00 95.88 84 GLU A O 1
ATOM 628 N N . GLU A 1 85 ? -1.252 2.963 -5.725 1.00 96.00 85 GLU A N 1
ATOM 629 C CA . GLU A 1 85 ? -1.554 2.222 -6.957 1.00 96.00 85 GLU A CA 1
ATOM 630 C C . GLU A 1 85 ? -1.681 3.138 -8.186 1.00 96.00 85 GLU A C 1
ATOM 632 O O . GLU A 1 85 ? -1.390 2.729 -9.312 1.00 96.00 85 GLU A O 1
ATOM 637 N N . GLU A 1 86 ? -2.082 4.399 -7.984 1.00 94.94 86 GLU A N 1
ATOM 638 C CA . GLU A 1 86 ? -2.308 5.389 -9.050 1.00 94.94 86 GLU A CA 1
ATOM 639 C C . GLU A 1 86 ? -1.136 5.520 -10.045 1.00 94.94 86 GLU A C 1
ATOM 641 O O . GLU A 1 86 ? -1.401 5.454 -11.249 1.00 94.94 86 GLU A O 1
ATOM 646 N N . PRO A 1 87 ? 0.143 5.591 -9.619 1.00 94.50 87 PRO A N 1
ATOM 647 C CA . PRO A 1 87 ? 1.274 5.735 -10.535 1.00 94.50 87 PRO A CA 1
ATOM 648 C C . PRO A 1 87 ? 1.444 4.569 -11.515 1.00 94.50 87 PRO A C 1
ATOM 650 O O . PRO A 1 87 ? 2.042 4.747 -12.578 1.00 94.50 87 PRO A O 1
ATOM 653 N N . CYS A 1 88 ? 0.935 3.383 -11.173 1.00 93.88 88 CYS A N 1
ATOM 654 C CA . CYS A 1 88 ? 0.968 2.197 -12.026 1.00 93.88 88 CYS A CA 1
ATOM 655 C C . CYS A 1 88 ? -0.347 1.963 -12.783 1.00 93.88 88 CYS A C 1
ATOM 657 O O . CYS A 1 88 ? -0.421 1.074 -13.636 1.00 93.88 88 CYS A O 1
ATOM 659 N N . ALA A 1 89 ? -1.388 2.749 -12.506 1.00 91.31 89 ALA A N 1
ATOM 660 C CA . ALA A 1 89 ? -2.716 2.508 -13.033 1.00 91.31 89 ALA A CA 1
ATOM 661 C C . ALA A 1 89 ? -2.888 3.051 -14.464 1.00 91.31 89 ALA A C 1
ATOM 663 O O . ALA A 1 89 ? -2.511 4.171 -14.801 1.00 91.31 89 ALA A O 1
ATOM 664 N N . SER A 1 90 ? -3.546 2.270 -15.326 1.00 87.75 90 SER A N 1
ATOM 665 C CA . SER A 1 90 ? -3.979 2.724 -16.661 1.00 87.75 90 SER A CA 1
ATOM 666 C C . SER A 1 90 ? -5.366 3.383 -16.664 1.00 87.75 90 SER A C 1
ATOM 668 O O . SER A 1 90 ? -5.843 3.844 -17.701 1.00 87.75 90 SER A O 1
ATOM 670 N N . SER A 1 91 ? -6.058 3.353 -15.527 1.00 88.25 91 SER A N 1
ATOM 671 C CA . SER A 1 91 ? -7.426 3.836 -15.331 1.00 88.25 91 SER A CA 1
ATOM 672 C C . SER A 1 91 ? -7.635 4.238 -13.874 1.00 88.25 91 SER A C 1
ATOM 674 O O . SER A 1 91 ? -6.746 4.053 -13.054 1.00 88.25 91 SER A O 1
ATOM 676 N N . THR A 1 92 ? -8.821 4.746 -13.533 1.00 89.94 92 THR A N 1
ATOM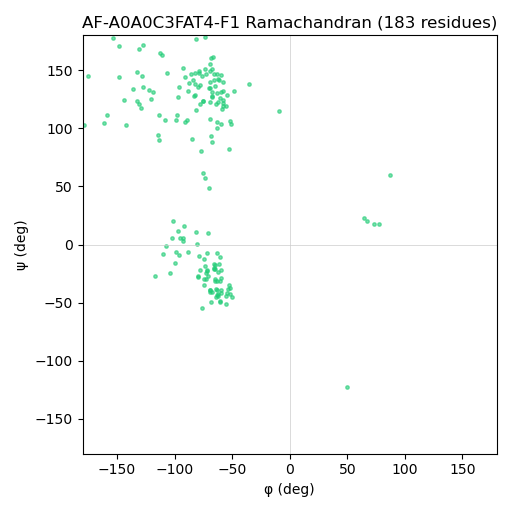 677 C CA . THR A 1 92 ? -9.172 5.029 -12.138 1.00 89.94 92 THR A CA 1
ATOM 678 C C . THR A 1 92 ? -9.001 3.791 -11.258 1.00 89.94 92 THR A C 1
ATOM 680 O O . THR A 1 92 ? -9.555 2.734 -11.575 1.00 89.94 92 THR A O 1
ATOM 683 N N . TRP A 1 93 ? -8.271 3.935 -10.153 1.00 90.88 93 TRP A N 1
ATOM 684 C CA . TRP A 1 93 ? -8.129 2.899 -9.136 1.00 90.88 93 TRP A CA 1
ATOM 685 C C . TRP A 1 93 ? -9.248 3.016 -8.102 1.00 90.88 93 TRP A C 1
ATOM 687 O O . TRP A 1 93 ? -9.539 4.110 -7.616 1.00 90.88 93 TRP A O 1
ATOM 697 N N . ASN A 1 94 ? -9.897 1.898 -7.778 1.00 93.38 94 ASN A N 1
ATOM 698 C CA . ASN A 1 94 ? -11.083 1.887 -6.924 1.00 93.38 94 ASN A CA 1
ATOM 699 C C . ASN A 1 94 ? -10.840 1.025 -5.687 1.00 93.38 94 ASN A C 1
ATOM 701 O O . ASN A 1 94 ? -10.544 -0.159 -5.814 1.00 93.38 94 ASN A O 1
ATOM 705 N N . ILE A 1 95 ? -11.044 1.597 -4.502 1.00 94.94 95 ILE A N 1
ATOM 706 C CA . ILE A 1 95 ? -11.034 0.867 -3.233 1.00 94.94 95 ILE A CA 1
ATOM 707 C C . ILE A 1 95 ? -12.442 0.894 -2.644 1.00 94.94 95 ILE A C 1
ATOM 709 O O . ILE A 1 95 ? -12.966 1.940 -2.246 1.00 94.94 95 ILE A O 1
ATOM 713 N N . VAL A 1 96 ? -13.072 -0.277 -2.632 1.00 95.31 96 VAL A N 1
ATOM 714 C CA . VAL A 1 96 ? -14.444 -0.475 -2.155 1.00 95.31 96 VAL A CA 1
ATOM 715 C C . VAL A 1 96 ? -14.460 -0.865 -0.684 1.00 95.31 96 VAL A C 1
ATOM 717 O O . VAL A 1 96 ? -13.520 -1.477 -0.195 1.00 95.31 96 VAL A O 1
ATOM 720 N N . ALA A 1 97 ? -15.544 -0.530 0.014 1.00 96.38 97 ALA A N 1
ATOM 721 C CA . ALA A 1 97 ? -15.715 -0.959 1.393 1.00 96.38 97 ALA A CA 1
ATOM 722 C C . ALA A 1 97 ? -15.839 -2.489 1.481 1.00 96.38 97 ALA A C 1
ATOM 724 O O . ALA A 1 97 ? -16.567 -3.103 0.696 1.00 96.38 97 ALA A O 1
ATOM 725 N N . LEU A 1 98 ? -15.157 -3.089 2.454 1.00 94.94 98 LEU A N 1
ATOM 726 C CA . LEU A 1 98 ? -15.230 -4.521 2.714 1.00 94.94 98 LEU A CA 1
ATOM 727 C C . LEU A 1 98 ? -16.503 -4.861 3.503 1.00 94.94 98 LEU A C 1
ATOM 729 O O . LEU A 1 98 ? -16.818 -4.188 4.489 1.00 94.94 98 LEU A O 1
ATOM 733 N N . PRO A 1 99 ? -17.233 -5.923 3.125 1.00 91.38 99 PRO A N 1
ATOM 734 C CA . PRO A 1 99 ? -18.212 -6.522 4.018 1.00 91.38 99 PRO A CA 1
ATOM 735 C C . PRO A 1 99 ? -17.526 -7.166 5.241 1.00 91.38 99 PRO A C 1
ATOM 737 O O . PRO A 1 99 ? -16.333 -7.478 5.191 1.00 91.38 99 PRO A O 1
ATOM 740 N N . PRO A 1 100 ? -18.263 -7.429 6.335 1.00 86.56 100 PRO A N 1
ATOM 741 C CA . PRO A 1 100 ? -17.704 -8.109 7.503 1.00 86.56 100 PRO A CA 1
ATOM 742 C C . PRO A 1 100 ? -17.121 -9.487 7.153 1.00 86.56 100 PRO A C 1
ATOM 744 O O . PRO A 1 100 ? -17.795 -10.286 6.501 1.00 86.56 100 PRO A O 1
ATOM 747 N N . GLY A 1 101 ? -15.896 -9.769 7.611 1.00 87.38 101 GLY A N 1
ATOM 748 C CA . GLY A 1 101 ? -15.196 -11.039 7.357 1.00 87.38 101 GLY A CA 1
ATOM 749 C C . GLY A 1 101 ? -14.579 -11.169 5.959 1.00 87.38 101 GLY A C 1
ATOM 750 O O . GLY A 1 101 ? -14.311 -12.278 5.510 1.00 87.38 101 GLY A O 1
ATOM 751 N N . PHE A 1 102 ? -14.402 -10.056 5.242 1.00 93.19 102 PHE A N 1
ATOM 752 C CA . PHE A 1 102 ? -13.709 -10.024 3.953 1.00 93.19 102 PHE A CA 1
ATOM 753 C C . PHE A 1 102 ? -12.374 -9.298 4.062 1.00 93.19 102 PHE A C 1
ATOM 755 O O . PHE A 1 102 ? -12.137 -8.524 4.988 1.00 93.19 102 PHE A O 1
ATOM 762 N N . GLN A 1 103 ? -11.528 -9.520 3.065 1.00 93.88 103 GLN A N 1
ATOM 763 C CA . GLN A 1 103 ? -10.222 -8.895 2.918 1.00 93.88 103 GLN A CA 1
ATOM 764 C C . GLN A 1 103 ? -10.063 -8.329 1.508 1.00 93.88 103 GLN A C 1
ATOM 766 O O . GLN A 1 103 ? -10.837 -8.674 0.612 1.00 93.88 103 GLN A O 1
ATOM 771 N N . TYR A 1 104 ? -9.023 -7.527 1.293 1.00 95.06 104 TYR A N 1
ATOM 772 C CA . TYR A 1 104 ? -8.548 -7.276 -0.066 1.00 95.06 104 TYR A CA 1
ATOM 773 C C . TYR A 1 104 ? -7.733 -8.458 -0.574 1.00 95.06 104 TYR A C 1
ATOM 775 O O . TYR A 1 104 ? -6.915 -9.020 0.155 1.00 95.06 104 TYR A O 1
ATOM 783 N N . ASP A 1 105 ? -7.971 -8.818 -1.829 1.00 94.75 105 ASP A N 1
ATOM 784 C CA . ASP A 1 105 ? -7.276 -9.915 -2.483 1.00 94.75 105 ASP A CA 1
ATOM 785 C C . ASP A 1 105 ? -5.878 -9.486 -2.952 1.00 94.75 105 ASP A C 1
ATOM 787 O O . ASP A 1 105 ? -5.667 -8.320 -3.298 1.00 94.75 105 ASP A O 1
ATOM 791 N N . PRO A 1 106 ? -4.920 -10.424 -2.982 1.00 94.94 106 PRO A N 1
ATOM 792 C CA . PRO A 1 106 ? -3.598 -10.159 -3.521 1.00 94.94 106 PRO A CA 1
ATOM 793 C C . PRO A 1 106 ? -3.642 -9.971 -5.045 1.00 94.94 106 PRO A C 1
ATOM 795 O O . PRO A 1 106 ? -4.524 -10.536 -5.703 1.00 94.94 106 PRO A O 1
ATOM 798 N N . PRO A 1 107 ? -2.675 -9.246 -5.640 1.00 95.06 107 PRO A N 1
ATOM 799 C CA . PRO A 1 107 ? -2.640 -9.057 -7.082 1.00 95.06 107 PRO A CA 1
ATOM 800 C C . PRO A 1 107 ? -2.536 -10.406 -7.804 1.00 95.06 107 PRO A C 1
ATOM 802 O O . PRO A 1 107 ? -1.695 -11.258 -7.492 1.00 95.06 107 PRO A O 1
ATOM 805 N N . ASN A 1 108 ? -3.395 -10.612 -8.801 1.00 94.62 108 ASN A N 1
ATOM 806 C CA . ASN A 1 108 ? -3.275 -11.759 -9.698 1.00 94.62 108 ASN A CA 1
ATOM 807 C C . ASN A 1 108 ? -2.229 -11.499 -10.799 1.00 94.62 108 ASN A C 1
ATOM 809 O O . ASN A 1 108 ? -1.676 -10.408 -10.916 1.00 94.62 108 ASN A O 1
ATOM 813 N N . SER A 1 109 ? -1.964 -12.492 -11.651 1.00 92.25 109 SER A N 1
ATOM 814 C CA . SER A 1 109 ? -0.948 -12.395 -12.713 1.00 92.25 109 SER A CA 1
ATOM 815 C C . SER A 1 109 ? -1.193 -11.299 -13.761 1.00 92.25 109 SER A C 1
ATOM 817 O O . SER A 1 109 ? -0.273 -10.958 -14.500 1.00 92.25 109 SER A O 1
ATOM 819 N N . THR A 1 110 ? -2.411 -10.760 -13.854 1.00 91.94 110 THR A N 1
ATOM 820 C CA . THR A 1 110 ? -2.760 -9.659 -14.769 1.00 91.94 110 THR A CA 1
ATOM 821 C C . THR A 1 110 ? -2.792 -8.289 -14.094 1.00 91.94 110 THR A C 1
ATOM 823 O O . THR A 1 110 ? -2.774 -7.275 -14.786 1.00 91.94 110 THR A O 1
ATOM 826 N N . GLU A 1 111 ? -2.827 -8.258 -12.764 1.00 92.38 111 GLU A N 1
ATOM 827 C CA . GLU A 1 111 ? -2.870 -7.038 -11.949 1.00 92.38 111 GLU A CA 1
ATOM 828 C C . GLU A 1 111 ? -1.514 -6.722 -11.316 1.00 92.38 111 GLU A C 1
ATOM 830 O O . GLU A 1 111 ? -1.235 -5.558 -11.031 1.00 92.38 111 GLU A O 1
ATOM 835 N N . ALA A 1 112 ? -0.668 -7.741 -11.132 1.00 96.38 112 ALA A N 1
ATOM 836 C CA . ALA A 1 112 ? 0.667 -7.610 -10.574 1.00 96.38 112 ALA A CA 1
ATOM 837 C C . ALA A 1 112 ? 1.495 -6.589 -11.361 1.00 96.38 112 ALA A C 1
ATOM 839 O O . ALA A 1 112 ? 1.749 -6.734 -12.558 1.00 96.38 112 ALA A O 1
ATOM 840 N N . ASN A 1 113 ? 1.918 -5.548 -10.656 1.00 95.75 113 ASN A N 1
ATOM 841 C CA . ASN A 1 113 ? 2.719 -4.457 -11.176 1.00 95.75 113 ASN A CA 1
ATOM 842 C C . ASN A 1 113 ? 3.638 -3.916 -10.057 1.00 95.75 113 ASN A C 1
ATOM 844 O O . ASN A 1 113 ? 3.485 -4.304 -8.897 1.00 95.75 113 ASN A O 1
ATOM 848 N N . PRO A 1 114 ? 4.605 -3.032 -10.362 1.00 96.31 114 PRO A N 1
ATOM 849 C CA . PRO A 1 114 ? 5.522 -2.494 -9.357 1.00 96.31 114 PRO A CA 1
ATOM 850 C C . PRO A 1 114 ? 4.862 -1.868 -8.119 1.00 96.31 114 PRO A C 1
ATOM 852 O O . PRO A 1 114 ? 5.427 -1.976 -7.034 1.00 96.31 114 PRO A O 1
ATOM 855 N N . CYS A 1 115 ? 3.708 -1.211 -8.263 1.00 96.06 115 CYS A N 1
ATOM 856 C CA . CYS A 1 115 ? 3.005 -0.559 -7.159 1.00 96.06 115 CYS A CA 1
ATOM 857 C C . CYS A 1 115 ? 2.287 -1.596 -6.292 1.00 96.06 115 CYS A C 1
ATOM 859 O O . CYS A 1 115 ? 2.599 -1.708 -5.107 1.00 96.06 115 CYS A O 1
ATOM 861 N N . SER A 1 116 ? 1.444 -2.441 -6.895 1.00 95.88 116 SER A N 1
ATOM 862 C CA . SER A 1 116 ? 0.689 -3.482 -6.178 1.00 95.88 116 SER A CA 1
ATOM 863 C C . SER A 1 116 ? 1.583 -4.490 -5.451 1.00 95.88 116 SER A C 1
ATOM 865 O O . SER A 1 116 ? 1.201 -5.080 -4.441 1.00 95.88 116 SER A O 1
ATOM 867 N N . CYS A 1 117 ? 2.786 -4.706 -5.984 1.00 95.75 117 CYS A N 1
ATOM 868 C CA . CYS A 1 117 ? 3.793 -5.618 -5.448 1.00 95.75 117 CYS A CA 1
ATOM 869 C C . CYS A 1 117 ? 4.794 -4.951 -4.501 1.00 95.75 117 CYS A C 1
ATOM 871 O O . CYS A 1 117 ? 5.756 -5.591 -4.072 1.00 95.75 117 CYS A O 1
ATOM 873 N N . SER A 1 118 ? 4.589 -3.677 -4.172 1.00 94.75 118 SER A N 1
ATOM 874 C CA . SER A 1 118 ? 5.376 -2.991 -3.162 1.00 94.75 118 SER A CA 1
ATOM 875 C C . SER A 1 118 ? 4.934 -3.417 -1.760 1.00 94.75 118 SER A C 1
ATOM 877 O O . SER A 1 118 ? 3.749 -3.664 -1.502 1.00 94.75 118 SER A O 1
ATOM 879 N N . TRP A 1 119 ? 5.882 -3.510 -0.824 1.00 93.12 119 TR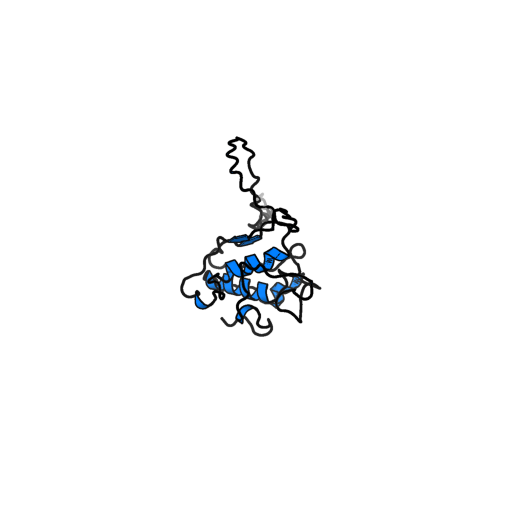P A N 1
ATOM 880 C CA . TRP A 1 119 ? 5.522 -3.880 0.544 1.00 93.12 119 TRP A CA 1
ATOM 881 C C . TRP A 1 119 ? 4.775 -2.758 1.279 1.00 93.12 119 TRP A C 1
ATOM 883 O O . TRP A 1 119 ? 4.014 -3.050 2.200 1.00 93.12 119 TRP A O 1
ATOM 893 N N . ALA A 1 120 ? 4.923 -1.496 0.852 1.00 95.56 120 ALA A N 1
ATOM 894 C CA . ALA A 1 120 ? 4.105 -0.398 1.362 1.00 95.56 120 ALA A CA 1
ATOM 895 C C . ALA A 1 120 ? 2.626 -0.578 0.999 1.00 95.56 120 ALA A C 1
ATOM 897 O O . ALA A 1 120 ? 1.767 -0.508 1.881 1.00 95.56 120 ALA A O 1
ATOM 898 N N . THR A 1 121 ? 2.336 -0.937 -0.253 1.00 95.69 121 THR A N 1
ATOM 899 C CA . THR A 1 121 ? 0.966 -1.181 -0.712 1.00 95.69 121 THR A CA 1
ATOM 900 C C . THR A 1 121 ? 0.331 -2.358 0.026 1.00 95.69 121 THR A C 1
ATOM 902 O O . THR A 1 121 ? -0.786 -2.231 0.528 1.00 95.69 121 THR A O 1
ATOM 905 N N . TYR A 1 122 ? 1.064 -3.462 0.212 1.00 95.19 122 TYR A N 1
ATOM 906 C CA . TYR A 1 122 ? 0.614 -4.572 1.061 1.00 95.19 122 TYR A CA 1
ATOM 907 C C . TYR A 1 122 ? 0.273 -4.120 2.488 1.00 95.19 122 TYR A C 1
ATOM 909 O O . TYR A 1 122 ? -0.825 -4.393 2.977 1.00 95.19 122 TYR A O 1
ATOM 917 N N . ASN A 1 123 ? 1.182 -3.397 3.151 1.00 94.88 123 ASN A N 1
ATOM 918 C CA . ASN A 1 123 ? 0.971 -2.932 4.522 1.00 94.88 123 ASN A CA 1
ATOM 919 C C . ASN A 1 123 ? -0.271 -2.030 4.624 1.00 94.88 123 ASN A C 1
ATOM 921 O O . ASN A 1 123 ? -1.039 -2.133 5.583 1.00 94.88 123 ASN A O 1
ATOM 925 N N . LEU A 1 124 ? -0.503 -1.174 3.626 1.00 96.44 124 LEU A N 1
ATOM 926 C CA . LEU A 1 124 ? -1.674 -0.304 3.562 1.00 96.44 124 LEU A CA 1
ATOM 927 C C . LEU A 1 124 ? -2.975 -1.072 3.319 1.00 96.44 124 LEU A C 1
ATOM 929 O O . LEU A 1 124 ? -3.980 -0.741 3.947 1.00 96.44 124 LEU A O 1
ATOM 933 N N . PHE A 1 125 ? -2.985 -2.100 2.467 1.00 96.50 125 PHE A N 1
ATOM 934 C CA . PHE A 1 125 ? -4.166 -2.945 2.259 1.00 96.50 125 PHE A CA 1
ATOM 935 C C . PHE A 1 125 ? -4.479 -3.820 3.477 1.00 96.50 125 PHE A C 1
ATOM 937 O O . PHE A 1 125 ? -5.649 -3.938 3.858 1.00 96.50 125 PHE A O 1
ATOM 944 N N . ALA A 1 126 ? -3.460 -4.360 4.148 1.00 94.69 126 ALA A N 1
ATOM 945 C CA . ALA A 1 126 ? -3.628 -5.061 5.419 1.00 94.69 126 ALA A CA 1
ATOM 946 C C . ALA A 1 126 ? -4.227 -4.124 6.484 1.00 94.69 126 ALA A C 1
ATOM 948 O O . ALA A 1 126 ? -5.249 -4.443 7.092 1.00 94.69 126 ALA A O 1
ATOM 949 N N . ALA A 1 127 ? -3.678 -2.916 6.636 1.00 94.88 127 ALA A N 1
ATOM 950 C CA . ALA A 1 127 ? -4.208 -1.907 7.552 1.00 94.88 127 ALA A CA 1
ATOM 951 C C . ALA A 1 127 ? -5.623 -1.449 7.167 1.00 94.88 127 ALA A C 1
ATOM 953 O O . ALA A 1 127 ? -6.471 -1.270 8.035 1.00 94.88 127 ALA A O 1
ATOM 954 N N . CYS A 1 128 ? -5.907 -1.285 5.873 1.00 96.56 128 CYS A N 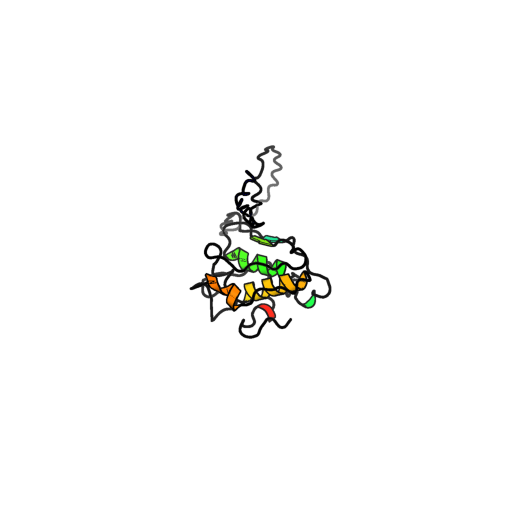1
ATOM 955 C CA . CYS A 1 128 ? -7.235 -0.931 5.377 1.00 96.56 128 CYS A CA 1
ATOM 956 C C . CYS A 1 128 ? -8.261 -2.040 5.659 1.00 96.56 128 CYS A C 1
ATOM 958 O O . CYS A 1 128 ? -9.435 -1.756 5.889 1.00 96.56 128 CYS A O 1
ATOM 960 N N . THR A 1 129 ? -7.835 -3.302 5.681 1.00 95.75 129 THR A N 1
ATOM 961 C CA . THR A 1 129 ? -8.683 -4.435 6.073 1.00 95.75 129 THR A CA 1
ATOM 962 C C . THR A 1 129 ? -9.012 -4.379 7.565 1.00 95.75 129 THR A C 1
ATOM 964 O O . THR A 1 129 ? -10.184 -4.383 7.948 1.00 95.75 129 THR A O 1
ATOM 967 N N . VAL A 1 130 ? -7.985 -4.192 8.401 1.00 93.88 130 VAL A N 1
ATOM 968 C CA . VAL A 1 130 ? -8.125 -4.068 9.861 1.00 93.88 130 VAL A CA 1
ATOM 969 C C . VAL A 1 130 ? -8.967 -2.856 10.250 1.00 93.88 130 VAL A C 1
ATOM 971 O O . VAL A 1 130 ? -9.874 -2.968 11.075 1.00 93.88 130 VAL A O 1
ATOM 974 N N . CYS A 1 131 ? -8.737 -1.704 9.617 1.00 95.50 131 CYS A N 1
ATOM 975 C CA . CYS A 1 131 ? -9.442 -0.474 9.958 1.00 95.50 131 CYS A CA 1
ATOM 976 C C . CYS A 1 131 ? -10.948 -0.531 9.644 1.00 95.50 131 CYS A C 1
ATOM 978 O O . CYS A 1 131 ? -11.727 0.247 10.197 1.00 95.50 131 CYS A O 1
ATOM 980 N N . GLN A 1 132 ? -11.352 -1.449 8.760 1.00 95.50 132 GLN A N 1
ATOM 981 C CA . GLN A 1 132 ? -12.739 -1.739 8.397 1.00 95.50 132 GLN A CA 1
ATOM 982 C C . GLN A 1 132 ? -13.351 -2.852 9.263 1.00 95.50 132 GLN A C 1
ATOM 984 O O . GLN A 1 132 ? -14.395 -3.395 8.910 1.00 95.50 132 GLN A O 1
ATOM 989 N N . SER A 1 133 ? -12.735 -3.182 10.405 1.00 91.50 133 SER A N 1
ATOM 990 C CA . SER A 1 133 ? -13.145 -4.230 11.356 1.00 91.50 133 SER A CA 1
ATOM 991 C C . SER A 1 133 ? -13.043 -5.675 10.862 1.00 91.50 133 SER A C 1
ATOM 993 O O . SER A 1 133 ? -13.669 -6.565 11.437 1.00 91.50 133 SER A O 1
ATOM 995 N N . SER A 1 134 ? -12.238 -5.935 9.830 1.00 88.38 134 SER A N 1
ATOM 996 C CA . SER A 1 134 ? -11.925 -7.303 9.424 1.00 88.38 134 SER A CA 1
ATOM 997 C C . SER A 1 134 ? -10.605 -7.766 10.037 1.00 88.38 134 SER A C 1
ATOM 999 O O . SER A 1 134 ? -9.619 -7.035 10.048 1.00 88.38 134 SER A O 1
ATOM 1001 N N . THR A 1 135 ? -10.582 -8.990 10.558 1.00 83.50 135 THR A N 1
ATOM 1002 C CA . THR A 1 135 ? -9.365 -9.631 11.083 1.00 83.50 135 THR A CA 1
ATOM 1003 C C . THR A 1 135 ? -8.698 -10.548 10.068 1.00 83.50 135 THR A C 1
ATOM 1005 O O . THR A 1 135 ? -7.598 -11.035 10.318 1.00 83.50 135 THR A O 1
ATOM 1008 N N . ASP A 1 136 ? -9.365 -10.794 8.946 1.00 84.50 136 ASP A N 1
ATOM 1009 C CA . ASP A 1 136 ? -8.876 -11.665 7.893 1.00 84.50 136 ASP A CA 1
ATOM 1010 C C . ASP A 1 136 ? -8.062 -10.798 6.943 1.00 84.50 136 ASP A C 1
ATOM 1012 O O . ASP A 1 136 ? -8.630 -9.967 6.250 1.00 84.50 136 ASP A O 1
ATOM 1016 N N . PHE A 1 137 ? -6.738 -10.922 6.954 1.00 84.75 137 PHE A N 1
ATOM 1017 C CA . PHE A 1 137 ? -5.864 -10.241 6.002 1.00 84.75 137 PHE A CA 1
ATOM 1018 C C . PHE A 1 137 ? -4.841 -11.217 5.426 1.00 84.75 137 PHE A C 1
ATOM 1020 O O . PHE A 1 137 ? -4.405 -12.164 6.088 1.00 84.75 137 PHE A O 1
ATOM 1027 N N . VAL A 1 138 ? -4.456 -10.966 4.177 1.00 89.75 138 VAL A N 1
ATOM 1028 C CA . VAL A 1 138 ? -3.527 -11.800 3.416 1.00 89.75 138 VAL A CA 1
ATOM 1029 C C . VAL A 1 138 ? -2.150 -11.746 4.070 1.00 89.75 138 VAL A C 1
ATOM 1031 O O . VAL A 1 138 ? -1.717 -10.687 4.519 1.00 89.75 138 VAL A O 1
ATOM 1034 N N . SER A 1 139 ? -1.426 -12.864 4.105 1.00 90.81 139 SER A N 1
ATOM 1035 C CA . SER A 1 139 ? -0.016 -12.836 4.500 1.00 90.81 139 SER A CA 1
ATOM 1036 C C . SER A 1 139 ? 0.846 -12.239 3.382 1.00 90.81 139 SER A C 1
ATOM 1038 O O . SER A 1 139 ? 0.539 -12.420 2.209 1.00 90.81 139 SER A O 1
ATOM 1040 N N . TRP A 1 140 ? 1.974 -11.595 3.695 1.00 91.31 140 TRP A N 1
ATOM 1041 C CA . TRP A 1 140 ? 2.882 -11.098 2.647 1.00 91.31 140 TRP A CA 1
ATOM 1042 C C . TRP A 1 140 ? 3.289 -12.188 1.642 1.00 91.31 140 TRP A C 1
ATOM 1044 O O . TRP A 1 140 ? 3.351 -11.930 0.444 1.00 91.31 140 TRP A O 1
ATOM 1054 N N . GLY A 1 141 ? 3.516 -13.420 2.118 1.00 92.06 141 GLY A N 1
ATOM 1055 C CA . GLY A 1 141 ? 3.866 -14.558 1.265 1.00 92.06 141 GLY A CA 1
ATOM 1056 C C . GLY A 1 141 ? 2.801 -14.870 0.213 1.00 92.06 141 GLY A C 1
ATOM 1057 O O . GLY A 1 141 ? 3.146 -15.112 -0.942 1.00 92.06 141 GLY A O 1
ATOM 1058 N N . ASP A 1 142 ? 1.526 -14.806 0.598 1.00 93.38 142 ASP A N 1
ATOM 1059 C CA . ASP A 1 142 ? 0.404 -14.977 -0.327 1.00 93.38 142 ASP A CA 1
ATOM 1060 C C . ASP A 1 142 ? 0.212 -13.731 -1.207 1.00 93.38 142 ASP A C 1
ATOM 1062 O O . ASP A 1 142 ? -0.101 -13.856 -2.390 1.00 93.38 142 ASP A O 1
ATOM 1066 N N . TRP A 1 143 ? 0.458 -12.532 -0.664 1.00 93.69 143 TRP A N 1
ATOM 1067 C CA . TRP A 1 143 ? 0.350 -11.268 -1.398 1.00 93.69 143 TRP A CA 1
ATOM 1068 C C . TRP A 1 143 ? 1.300 -11.192 -2.585 1.00 93.69 143 TRP A C 1
ATOM 1070 O O . TRP A 1 143 ? 0.893 -10.907 -3.710 1.00 93.69 143 TRP A O 1
ATOM 1080 N N . GLN A 1 144 ? 2.571 -11.500 -2.351 1.00 93.75 144 GLN A N 1
ATOM 1081 C CA . GLN A 1 144 ? 3.604 -11.406 -3.375 1.00 93.75 144 GLN A CA 1
ATOM 1082 C C . GLN A 1 144 ? 3.636 -12.606 -4.334 1.00 93.75 144 GLN A C 1
ATOM 1084 O O . GLN A 1 144 ? 4.491 -12.652 -5.218 1.00 93.75 144 GLN A O 1
ATOM 1089 N N . TYR A 1 145 ? 2.746 -13.593 -4.175 1.00 95.56 145 TYR A N 1
ATOM 1090 C CA . TYR A 1 145 ? 2.829 -14.870 -4.891 1.00 95.56 145 TYR A CA 1
ATOM 1091 C C . TYR A 1 145 ? 2.910 -14.703 -6.418 1.00 95.56 145 TYR A C 1
ATOM 1093 O O . TYR A 1 145 ? 3.714 -15.366 -7.072 1.00 95.56 145 TYR A O 1
ATOM 1101 N N . ASN A 1 146 ? 2.129 -13.778 -6.989 1.00 96.75 146 ASN A N 1
ATOM 1102 C CA . ASN A 1 146 ? 2.130 -13.499 -8.432 1.00 96.75 146 ASN A CA 1
ATOM 1103 C C . ASN A 1 146 ? 3.032 -12.322 -8.839 1.00 96.75 146 ASN A C 1
ATOM 1105 O O . ASN A 1 146 ? 3.022 -11.927 -10.002 1.00 96.75 146 ASN A O 1
ATOM 1109 N N . CYS A 1 147 ? 3.799 -11.744 -7.913 1.00 95.00 147 CYS A N 1
ATOM 1110 C CA . CYS A 1 147 ? 4.535 -10.509 -8.167 1.00 95.00 147 CYS A CA 1
ATOM 1111 C C . CYS A 1 147 ? 5.838 -10.701 -8.945 1.00 95.00 147 CYS A C 1
ATOM 1113 O O . CYS A 1 147 ? 6.254 -9.788 -9.653 1.00 95.00 147 CYS A O 1
ATOM 1115 N N . GLY A 1 148 ? 6.480 -11.870 -8.858 1.00 94.44 148 GLY A N 1
ATOM 1116 C CA . GLY A 1 148 ? 7.688 -12.173 -9.632 1.00 94.44 148 GLY A CA 1
ATOM 1117 C C . GLY A 1 148 ? 8.755 -11.074 -9.525 1.00 94.44 148 GLY A C 1
ATOM 1118 O O . GLY A 1 148 ? 9.170 -10.708 -8.430 1.00 94.44 148 GLY A O 1
ATOM 1119 N N . GLU A 1 149 ? 9.174 -10.520 -10.666 1.00 93.12 149 GLU A N 1
ATOM 1120 C CA . GLU A 1 149 ? 10.190 -9.456 -10.733 1.00 93.12 149 GLU A CA 1
ATOM 1121 C C . GLU A 1 149 ? 9.713 -8.078 -10.236 1.00 93.12 149 GLU A C 1
ATOM 1123 O O . GLU A 1 149 ? 10.505 -7.133 -10.148 1.00 93.12 149 GLU A O 1
ATOM 1128 N N . PHE A 1 150 ? 8.420 -7.916 -9.943 1.00 94.88 150 PHE A N 1
ATOM 1129 C CA . PHE A 1 150 ? 7.873 -6.661 -9.436 1.00 94.88 150 PHE A CA 1
ATOM 1130 C C . PHE A 1 150 ? 8.151 -6.439 -7.954 1.00 94.88 150 PHE A C 1
ATOM 1132 O O . PHE A 1 150 ? 8.169 -5.280 -7.545 1.00 94.88 150 PHE A O 1
ATOM 1139 N N . VAL A 1 151 ? 8.429 -7.500 -7.189 1.00 92.00 151 VAL A N 1
ATOM 1140 C CA . VAL A 1 151 ? 8.849 -7.378 -5.789 1.00 92.00 151 VAL A CA 1
ATOM 1141 C C . VAL A 1 151 ? 10.177 -6.623 -5.734 1.00 92.00 151 VAL A C 1
ATOM 1143 O O . VAL A 1 151 ? 11.156 -7.021 -6.367 1.00 92.00 151 VAL A O 1
ATOM 1146 N N . SER A 1 152 ? 10.201 -5.509 -5.005 1.00 85.75 152 SER A N 1
ATOM 1147 C CA . SER A 1 152 ? 11.446 -4.835 -4.634 1.00 85.75 152 SER A CA 1
ATOM 1148 C C . SER A 1 152 ? 11.918 -5.380 -3.291 1.00 85.75 152 SER A C 1
ATOM 1150 O O . SER A 1 152 ? 11.093 -5.636 -2.418 1.00 85.75 152 SER A O 1
ATOM 1152 N N . ASP A 1 153 ? 13.237 -5.495 -3.116 1.00 81.69 153 ASP A N 1
ATOM 1153 C CA . ASP A 1 153 ? 13.895 -5.773 -1.827 1.00 81.69 153 ASP A CA 1
ATOM 1154 C C . ASP A 1 153 ? 14.632 -4.538 -1.269 1.00 81.69 153 ASP A C 1
ATOM 1156 O O . ASP A 1 153 ? 15.253 -4.588 -0.207 1.00 81.69 153 ASP A O 1
ATOM 1160 N N . THR A 1 154 ? 14.613 -3.417 -2.000 1.00 86.44 154 THR A N 1
ATOM 1161 C CA . THR A 1 154 ? 15.461 -2.244 -1.705 1.00 86.44 154 THR A CA 1
ATOM 1162 C C . THR A 1 154 ? 14.673 -0.991 -1.354 1.00 86.44 154 THR A C 1
ATOM 1164 O O . THR A 1 154 ? 15.163 -0.135 -0.617 1.00 86.44 154 THR A O 1
ATOM 1167 N N . THR A 1 155 ? 13.448 -0.884 -1.859 1.00 91.62 155 THR A N 1
ATOM 1168 C CA . THR A 1 155 ? 12.600 0.304 -1.779 1.00 91.62 155 THR A CA 1
ATOM 1169 C C . THR A 1 155 ? 11.174 -0.102 -1.418 1.00 91.62 155 THR A C 1
ATOM 1171 O O . THR A 1 155 ? 10.614 -1.030 -1.993 1.00 91.62 155 THR A O 1
ATOM 1174 N N . TYR A 1 156 ? 10.565 0.608 -0.467 1.00 93.06 156 TYR A N 1
ATOM 1175 C CA . TYR A 1 156 ? 9.211 0.286 0.006 1.00 93.06 156 TYR A CA 1
ATOM 1176 C C . TYR A 1 156 ? 8.109 0.626 -0.985 1.00 93.06 156 TYR A C 1
ATOM 1178 O O . TYR A 1 156 ? 7.046 0.019 -0.963 1.00 93.06 156 TYR A O 1
ATOM 1186 N N . PHE A 1 157 ? 8.405 1.576 -1.858 1.00 95.12 157 PHE A N 1
ATOM 1187 C CA . PHE A 1 157 ? 7.623 1.995 -3.004 1.00 95.12 157 PHE A CA 1
ATOM 1188 C C . PHE A 1 157 ? 8.574 1.980 -4.213 1.00 95.12 157 PHE A C 1
ATOM 1190 O O . PHE A 1 157 ? 9.746 2.331 -4.012 1.00 95.12 157 PHE A O 1
ATOM 1197 N N . PRO A 1 158 ? 8.127 1.622 -5.435 1.00 94.56 158 PRO A N 1
ATOM 1198 C CA . PRO A 1 158 ? 8.967 1.373 -6.623 1.00 94.56 158 PRO A CA 1
ATOM 1199 C C . PRO A 1 158 ? 9.633 2.630 -7.234 1.00 94.56 158 PRO A C 1
ATOM 1201 O O . PRO A 1 158 ? 9.611 2.874 -8.442 1.00 94.56 158 PRO A O 1
ATOM 1204 N N . SER A 1 159 ? 10.266 3.442 -6.394 1.00 92.81 159 SER A N 1
ATOM 1205 C CA . SER A 1 159 ? 11.047 4.629 -6.749 1.00 92.81 159 SER A CA 1
ATOM 1206 C C . SER A 1 159 ? 12.300 4.295 -7.566 1.00 92.81 159 SER A C 1
ATOM 1208 O O . SER A 1 159 ? 12.698 5.071 -8.431 1.00 92.81 159 SER A O 1
ATOM 1210 N N . ASP A 1 160 ? 12.873 3.109 -7.372 1.00 89.75 160 ASP A N 1
ATOM 1211 C CA . ASP A 1 160 ? 13.944 2.521 -8.185 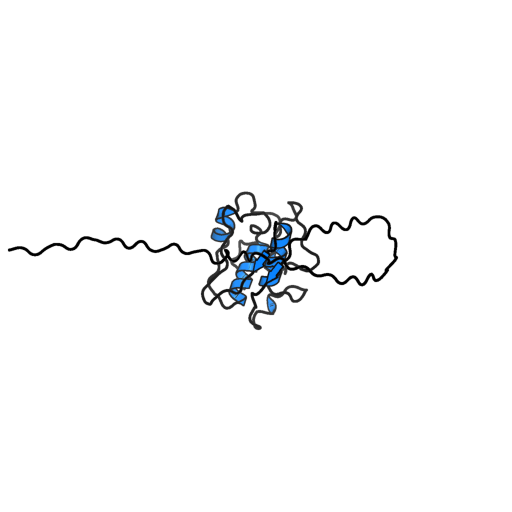1.00 89.75 160 ASP A CA 1
ATOM 1212 C C . ASP A 1 160 ? 13.496 2.191 -9.620 1.00 89.75 160 ASP A C 1
ATOM 1214 O O . ASP A 1 160 ? 14.322 2.126 -10.529 1.00 89.75 160 ASP A O 1
ATOM 1218 N N . LYS A 1 161 ? 12.184 2.043 -9.844 1.00 89.50 161 LYS A N 1
ATOM 1219 C CA . LYS A 1 161 ? 11.573 1.781 -11.157 1.00 89.50 161 LYS A CA 1
ATOM 1220 C C . LYS A 1 161 ? 10.960 3.035 -11.793 1.00 89.50 161 LYS A C 1
ATOM 1222 O O . LYS A 1 161 ? 10.147 2.922 -12.706 1.00 89.50 161 LYS A O 1
ATOM 1227 N N . ASN A 1 162 ? 11.376 4.226 -11.349 1.00 92.75 162 ASN A N 1
ATOM 1228 C CA . ASN A 1 162 ? 10.917 5.541 -11.820 1.00 92.75 162 ASN A CA 1
ATOM 1229 C C . ASN A 1 162 ? 9.434 5.858 -11.556 1.00 92.75 162 ASN A C 1
ATOM 1231 O O . ASN A 1 162 ? 8.868 6.729 -12.221 1.00 92.75 162 ASN A O 1
ATOM 1235 N N . PHE A 1 163 ? 8.803 5.211 -10.573 1.00 94.44 163 PHE A N 1
ATOM 1236 C CA . PHE A 1 163 ? 7.497 5.654 -10.087 1.00 94.44 163 PHE A CA 1
ATOM 1237 C C . PHE A 1 163 ? 7.671 6.761 -9.053 1.00 94.44 163 PHE A C 1
ATOM 1239 O O . PHE A 1 163 ? 8.589 6.741 -8.234 1.00 94.44 163 PHE A O 1
ATOM 1246 N N . THR A 1 164 ? 6.777 7.746 -9.093 1.00 94.62 164 THR A N 1
ATOM 1247 C CA . THR A 1 164 ? 6.765 8.864 -8.146 1.00 94.62 164 THR A CA 1
ATOM 1248 C C . THR A 1 164 ? 5.422 8.896 -7.446 1.00 94.62 164 THR A C 1
ATOM 1250 O O . THR A 1 164 ? 4.385 8.802 -8.096 1.00 94.62 164 THR A O 1
ATOM 1253 N N . LEU A 1 165 ? 5.453 9.038 -6.124 1.00 93.94 165 LEU A N 1
ATOM 1254 C CA . LEU A 1 165 ? 4.244 9.174 -5.329 1.00 93.94 165 LEU A CA 1
ATOM 1255 C C . LEU A 1 165 ? 3.568 10.534 -5.608 1.00 93.94 165 LEU A C 1
ATOM 1257 O O . LEU A 1 165 ? 4.267 11.556 -5.603 1.00 93.94 165 LEU A O 1
ATOM 1261 N N . PRO A 1 166 ? 2.238 10.586 -5.799 1.00 93.19 166 PRO A N 1
ATOM 1262 C CA . PRO A 1 166 ? 1.511 11.840 -5.971 1.00 93.19 166 PRO A CA 1
ATOM 1263 C C . PRO A 1 166 ? 1.659 12.778 -4.765 1.00 93.19 166 PRO A C 1
ATOM 1265 O O . PRO A 1 166 ? 1.712 12.348 -3.610 1.00 93.19 166 PRO A O 1
ATOM 1268 N N . SER A 1 167 ? 1.685 14.087 -5.023 1.00 94.06 167 SER A N 1
ATOM 1269 C CA . SER A 1 167 ? 1.858 15.129 -3.994 1.00 94.06 167 SER A CA 1
ATOM 1270 C C . SER A 1 167 ? 0.687 15.220 -3.002 1.00 94.06 167 SER A C 1
ATOM 1272 O O . SER A 1 167 ? 0.791 15.799 -1.914 1.00 94.06 167 SER A O 1
ATOM 1274 N N . GLU A 1 168 ? -0.436 14.629 -3.387 1.00 94.19 168 GLU A N 1
ATOM 1275 C CA . GLU A 1 168 ? -1.718 14.536 -2.713 1.00 94.19 168 GLU A CA 1
ATOM 1276 C C . GLU A 1 168 ? -1.681 13.553 -1.543 1.00 94.19 168 GLU A C 1
ATOM 1278 O O . GLU A 1 168 ? -2.526 13.652 -0.655 1.00 94.19 168 GLU A O 1
ATOM 1283 N N . THR A 1 169 ? -0.697 12.652 -1.499 1.00 96.62 169 THR A N 1
ATOM 1284 C CA . THR A 1 169 ? -0.560 11.632 -0.456 1.00 96.62 169 THR A CA 1
ATOM 1285 C C . THR A 1 169 ? 0.827 11.635 0.184 1.00 96.62 169 THR A C 1
ATOM 1287 O O . THR A 1 169 ? 1.741 12.354 -0.223 1.00 96.62 169 THR A O 1
ATOM 1290 N N . SER A 1 170 ? 0.974 10.854 1.243 1.00 96.94 170 SER A N 1
ATOM 1291 C CA . SER A 1 170 ? 2.265 10.456 1.788 1.00 96.94 170 SER A CA 1
ATOM 1292 C C . SER A 1 170 ? 2.163 9.069 2.407 1.00 96.94 170 SER A C 1
ATOM 1294 O O . SER A 1 170 ? 1.148 8.720 3.012 1.00 96.94 170 SER A O 1
ATOM 1296 N N . ILE A 1 171 ? 3.230 8.287 2.271 1.00 96.50 171 ILE A N 1
ATOM 1297 C CA . ILE A 1 171 ? 3.318 6.951 2.861 1.00 96.50 171 ILE A CA 1
ATOM 1298 C C . ILE A 1 171 ? 3.627 7.129 4.352 1.00 96.50 171 ILE A C 1
ATOM 1300 O O . ILE A 1 171 ? 4.625 7.778 4.690 1.00 96.50 171 ILE A O 1
ATOM 1304 N N . PRO A 1 172 ? 2.779 6.637 5.272 1.00 95.31 172 PRO A N 1
ATOM 1305 C CA . PRO A 1 172 ? 3.085 6.703 6.691 1.00 95.31 172 PRO A CA 1
ATOM 1306 C C . PRO A 1 172 ? 4.301 5.824 7.006 1.00 95.31 172 PRO A C 1
ATOM 1308 O O . PRO A 1 172 ? 4.491 4.773 6.401 1.00 95.31 172 PRO A O 1
ATOM 1311 N N . PHE A 1 173 ? 5.114 6.236 7.983 1.00 92.38 173 PHE A N 1
ATOM 1312 C CA . PHE A 1 173 ? 6.372 5.551 8.314 1.00 92.38 173 PHE A CA 1
ATOM 1313 C C . PHE A 1 173 ? 6.192 4.042 8.538 1.00 92.38 173 PHE A C 1
ATOM 1315 O O . PHE A 1 173 ? 6.978 3.253 8.027 1.00 92.38 173 PHE A O 1
ATOM 1322 N N . TRP A 1 174 ? 5.126 3.647 9.241 1.00 92.00 174 TRP A N 1
ATOM 1323 C CA . TRP A 1 174 ? 4.834 2.244 9.534 1.00 92.00 174 TRP A CA 1
ATOM 1324 C C . TRP A 1 174 ? 4.565 1.407 8.275 1.00 92.00 174 TRP A C 1
ATOM 1326 O O . TRP A 1 174 ? 4.911 0.231 8.261 1.00 92.00 174 TRP A O 1
ATOM 1336 N N . ALA A 1 175 ? 4.002 1.994 7.212 1.00 93.69 175 ALA A N 1
ATOM 1337 C CA . ALA A 1 175 ? 3.738 1.276 5.966 1.00 93.69 175 ALA A CA 1
ATOM 1338 C C . ALA A 1 175 ? 5.030 1.029 5.180 1.00 93.69 175 ALA A C 1
ATOM 1340 O O . ALA A 1 175 ? 5.153 0.016 4.502 1.00 93.69 175 ALA A O 1
ATOM 1341 N N . GLY A 1 176 ? 6.024 1.910 5.315 1.00 91.56 176 GLY A N 1
ATOM 1342 C CA . GLY A 1 176 ? 7.334 1.734 4.688 1.00 91.56 176 GLY A CA 1
ATOM 1343 C C . GLY A 1 176 ? 8.226 0.682 5.360 1.00 91.56 176 GLY A C 1
ATOM 1344 O O . GLY A 1 176 ? 9.242 0.291 4.782 1.00 91.56 176 GLY A O 1
ATOM 1345 N N . THR A 1 177 ? 7.879 0.217 6.563 1.00 87.00 177 THR A N 1
ATOM 1346 C CA . THR A 1 177 ? 8.665 -0.778 7.305 1.00 87.00 177 THR A CA 1
ATOM 1347 C C . THR A 1 177 ? 8.597 -2.151 6.632 1.00 87.00 177 THR A C 1
ATOM 1349 O O . THR A 1 177 ? 7.558 -2.567 6.123 1.00 87.00 177 THR A O 1
ATOM 1352 N N . ASN A 1 178 ? 9.739 -2.843 6.605 1.00 71.44 178 ASN A N 1
ATOM 1353 C CA . ASN A 1 178 ? 9.935 -4.093 5.874 1.00 71.44 178 ASN A CA 1
ATOM 1354 C C . ASN A 1 178 ? 8.943 -5.204 6.301 1.00 71.44 178 ASN A C 1
ATOM 1356 O O . ASN A 1 178 ? 8.694 -5.410 7.486 1.00 71.44 178 ASN A O 1
ATOM 1360 N N . HIS A 1 179 ? 8.450 -5.950 5.308 1.00 60.12 179 HIS A N 1
ATOM 1361 C CA . HIS A 1 179 ? 7.458 -7.030 5.352 1.00 60.12 179 HIS A CA 1
ATOM 1362 C C . HIS A 1 179 ? 7.814 -8.257 6.217 1.00 60.12 179 HIS A C 1
ATOM 1364 O O . HIS A 1 179 ? 6.970 -9.133 6.417 1.00 60.12 179 HIS A O 1
ATOM 1370 N N . VAL A 1 180 ? 9.062 -8.382 6.685 1.00 52.06 180 VAL A N 1
ATOM 1371 C CA . VAL A 1 180 ? 9.537 -9.559 7.446 1.00 52.06 180 VAL A CA 1
ATOM 1372 C C . VAL A 1 180 ? 8.964 -9.637 8.861 1.00 52.06 180 VAL A C 1
ATOM 1374 O O . VAL A 1 180 ? 8.899 -10.720 9.446 1.00 52.06 180 VAL A O 1
ATOM 1377 N N . GLU A 1 181 ? 8.506 -8.517 9.408 1.00 48.88 181 GLU A N 1
ATOM 1378 C CA . GLU A 1 181 ? 7.748 -8.492 10.649 1.00 48.88 181 GLU A CA 1
ATOM 1379 C C . GLU A 1 181 ? 6.274 -8.424 10.259 1.00 48.88 181 GLU A C 1
ATOM 1381 O O . GLU A 1 181 ? 5.830 -7.440 9.674 1.00 48.88 181 GLU A O 1
ATOM 1386 N N . ARG A 1 182 ? 5.517 -9.505 10.513 1.00 52.09 182 ARG A N 1
ATOM 1387 C CA . ARG A 1 182 ? 4.045 -9.521 10.399 1.00 52.09 182 ARG A CA 1
ATOM 1388 C C . ARG A 1 182 ? 3.485 -8.167 10.822 1.00 52.09 182 ARG A C 1
ATOM 1390 O O . ARG A 1 182 ? 3.936 -7.685 11.859 1.00 52.09 182 ARG A O 1
ATOM 1397 N N . CYS A 1 183 ? 2.492 -7.641 10.097 1.00 55.44 183 CYS A N 1
ATOM 1398 C CA . CYS A 1 183 ? 1.752 -6.429 10.450 1.00 55.44 183 CYS A CA 1
ATOM 1399 C C . CYS A 1 183 ? 1.193 -6.536 11.885 1.00 55.44 183 CYS A C 1
ATOM 1401 O O . CYS A 1 183 ? 0.056 -6.945 12.100 1.00 55.44 183 CYS A O 1
ATOM 1403 N N . HIS A 1 184 ? 2.024 -6.248 12.883 1.00 53.50 184 HIS A N 1
ATOM 1404 C CA . HIS A 1 184 ? 1.621 -6.043 14.258 1.00 53.50 184 HIS A CA 1
ATOM 1405 C C . HIS A 1 184 ? 1.221 -4.581 14.315 1.00 53.50 184 HIS A C 1
ATOM 1407 O O . HIS A 1 184 ? 2.065 -3.696 14.462 1.00 53.50 184 HIS A O 1
ATOM 1413 N N . PHE A 1 185 ? -0.066 -4.367 14.069 1.00 54.47 185 PHE A N 1
ATOM 1414 C CA . PHE A 1 185 ? -0.746 -3.114 14.346 1.00 54.47 185 PHE A CA 1
ATOM 1415 C C . PHE A 1 185 ? -0.963 -2.965 15.853 1.00 54.47 185 PHE A C 1
ATOM 1417 O O . PHE A 1 185 ? -1.295 -3.986 16.503 1.00 54.47 185 PHE A O 1
#

Mean predicted aligned error: 13.73 Å